Protein AF-A0A800FZT6-F1 (afdb_monomer)

Solvent-accessible surface area (backbone atoms only — not comparable to full-atom values): 19377 Å² total; per-residue (Å²): 133,82,86,88,88,86,88,87,83,86,83,86,80,90,81,84,89,87,88,86,84,89,85,85,88,84,89,80,92,79,79,93,73,92,75,94,73,80,90,71,82,74,79,71,79,76,70,77,71,59,65,51,43,36,41,30,35,53,40,30,46,9,33,38,40,41,40,34,39,65,85,76,70,48,69,51,30,40,30,29,16,45,28,72,59,28,60,39,54,77,71,76,92,78,58,58,92,82,63,82,68,74,78,41,56,57,83,38,68,80,77,63,71,57,82,84,82,67,86,70,34,56,31,35,42,38,34,34,20,31,60,65,25,37,56,27,38,39,58,52,30,62,76,43,64,16,35,37,38,23,30,58,20,38,46,26,52,28,47,35,61,69,36,58,71,92,29,56,45,72,48,82,48,72,53,72,46,82,54,98,78,36,33,39,34,36,30,49,35,37,66,45,53,40,73,89,64,62,67,83,51,71,47,70,42,59,82,83,50,68,63,83,55,32,49,66,62,37,28,32,25,56,34,32,30,39,40,38,35,44,87,95,44,30,36,33,42,36,62,34,30,44,67,44,64,85,72,37,52,76,65,54,32,55,30,34,35,39,33,26,33,70,47,28,75,80,40,86,64,42,59,48,54,51,37,60,28,27,60,51,33,38,28,37,33,54,24,36,30,37,38,47,40,38,54,85,90,42,83,72,26,42,63,35,59,88,31,40,49,60,42,47,54,47,44,42,73,61,31,72,74,35,46,72,42,80,67,52,74,73,41,74,43,58,59,86,76,56,88,74,119

Mean predicted aligned error: 10.14 Å

Structure (mmCIF, N/CA/C/O backbone):
data_AF-A0A800FZT6-F1
#
_entry.id   AF-A0A800FZT6-F1
#
loop_
_atom_site.group_PDB
_atom_site.id
_atom_site.type_symbol
_atom_site.label_atom_id
_atom_site.label_alt_id
_atom_site.label_comp_id
_atom_site.label_asym_id
_atom_site.label_entity_id
_atom_site.label_seq_id
_atom_site.pdbx_PDB_ins_code
_atom_site.Cartn_x
_atom_site.Cartn_y
_atom_site.Cartn_z
_atom_site.occupancy
_atom_site.B_iso_or_equiv
_atom_site.auth_seq_id
_atom_site.auth_comp_id
_atom_site.auth_asym_id
_atom_site.auth_atom_id
_atom_site.pdbx_PDB_model_num
ATOM 1 N N . MET A 1 1 ? -3.837 -67.999 -10.000 1.00 34.06 1 MET A N 1
ATOM 2 C CA . MET A 1 1 ? -4.879 -67.635 -9.017 1.00 34.06 1 MET A CA 1
ATOM 3 C C . MET A 1 1 ? -5.321 -66.202 -9.305 1.00 34.06 1 MET A C 1
ATOM 5 O O . MET A 1 1 ? -4.442 -65.369 -9.445 1.00 34.06 1 MET A O 1
ATOM 9 N N . CYS A 1 2 ? -6.639 -66.017 -9.503 1.00 29.08 2 CYS A N 1
ATOM 10 C CA . CYS A 1 2 ? -7.489 -64.797 -9.600 1.00 29.08 2 CYS A CA 1
ATOM 11 C C . CYS A 1 2 ? -6.926 -63.534 -10.294 1.00 29.08 2 CYS A C 1
ATOM 13 O O . CYS A 1 2 ? -5.993 -62.943 -9.779 1.00 29.08 2 CYS A O 1
ATOM 15 N N . LYS A 1 3 ? -7.381 -63.021 -11.454 1.00 28.42 3 LYS A N 1
ATOM 16 C CA . LYS A 1 3 ? -8.721 -62.720 -12.035 1.00 28.42 3 LYS A CA 1
ATOM 17 C C . LYS A 1 3 ? -9.628 -61.769 -11.220 1.00 28.42 3 LYS A C 1
ATOM 19 O O . LYS A 1 3 ? -9.935 -62.059 -10.068 1.00 28.42 3 LYS A O 1
ATOM 24 N N . THR A 1 4 ? -10.211 -60.803 -11.962 1.00 34.72 4 THR A N 1
ATOM 25 C CA . THR A 1 4 ? -11.421 -59.958 -11.714 1.00 34.72 4 THR A CA 1
ATOM 26 C C . THR A 1 4 ? -11.132 -58.632 -10.971 1.00 34.72 4 THR A C 1
ATOM 28 O O . THR A 1 4 ? -10.516 -58.665 -9.921 1.00 34.72 4 THR A O 1
ATOM 31 N N . TYR A 1 5 ? -11.452 -57.424 -11.466 1.00 29.41 5 TYR A N 1
ATOM 32 C CA . TYR A 1 5 ? -12.766 -56.932 -11.913 1.00 29.41 5 TYR A CA 1
ATOM 33 C C . TYR A 1 5 ? -12.693 -55.753 -12.916 1.00 29.41 5 TYR A C 1
ATOM 35 O O . TYR A 1 5 ? -12.047 -54.742 -12.664 1.00 29.41 5 TYR A O 1
ATOM 43 N N . MET A 1 6 ? -13.452 -55.874 -14.014 1.00 30.61 6 MET A N 1
ATOM 44 C CA . MET A 1 6 ? -14.006 -54.782 -14.834 1.00 30.61 6 MET A CA 1
ATOM 45 C C . MET A 1 6 ? -15.529 -54.721 -14.602 1.00 30.61 6 MET A C 1
ATOM 47 O O . MET A 1 6 ? -16.132 -55.758 -14.328 1.00 30.61 6 MET A O 1
ATOM 51 N N . LYS A 1 7 ? -16.117 -53.543 -14.880 1.00 32.06 7 LYS A N 1
ATOM 52 C CA . LYS A 1 7 ? -17.544 -53.128 -14.910 1.00 32.06 7 LYS A CA 1
ATOM 53 C C . LYS A 1 7 ? -18.107 -52.523 -13.619 1.00 32.06 7 LYS A C 1
ATOM 55 O O . LYS A 1 7 ? -18.352 -53.239 -12.661 1.00 32.06 7 LYS A O 1
ATOM 60 N N . GLN A 1 8 ? -18.499 -51.248 -13.707 1.00 30.77 8 GLN A N 1
ATOM 61 C CA . GLN A 1 8 ? -19.909 -50.840 -13.855 1.00 30.77 8 GLN A CA 1
ATOM 62 C C . GLN A 1 8 ? -19.996 -49.338 -14.204 1.00 30.77 8 GLN A C 1
ATOM 64 O O . GLN A 1 8 ? -19.712 -48.483 -13.377 1.00 30.77 8 GLN A O 1
ATOM 69 N N . MET A 1 9 ? -20.400 -49.022 -15.439 1.00 30.91 9 MET A N 1
ATOM 70 C CA . MET A 1 9 ? -21.055 -47.753 -15.780 1.00 30.91 9 MET A CA 1
ATOM 71 C C . MET A 1 9 ? -22.534 -48.068 -16.004 1.00 30.91 9 MET A C 1
ATOM 73 O O . MET A 1 9 ? -22.858 -49.023 -16.715 1.00 30.91 9 MET A O 1
ATOM 77 N N . HIS A 1 10 ? -23.415 -47.291 -15.379 1.00 32.31 10 HIS A N 1
ATOM 78 C CA . HIS A 1 10 ? -24.858 -47.376 -15.585 1.00 32.31 10 HIS A CA 1
ATOM 79 C C . HIS A 1 10 ? -25.275 -46.714 -16.914 1.00 32.31 10 HIS A C 1
ATOM 81 O O . HIS A 1 10 ? -24.679 -45.709 -17.303 1.00 32.31 10 HIS A O 1
ATOM 87 N N . PRO A 1 11 ? -26.297 -47.247 -17.611 1.00 33.31 11 PRO A N 1
ATOM 88 C CA . PRO A 1 11 ? -26.764 -46.715 -18.885 1.00 33.31 11 PRO A CA 1
ATOM 89 C C . PRO A 1 11 ? -27.754 -45.559 -18.689 1.00 33.31 11 PRO A C 1
ATOM 91 O O . PRO A 1 11 ? -28.683 -45.647 -17.884 1.00 33.31 11 PRO A O 1
ATOM 94 N N . ILE A 1 12 ? -27.591 -44.502 -19.486 1.00 37.59 12 ILE A N 1
ATOM 95 C CA . ILE A 1 12 ? -28.602 -43.457 -19.673 1.00 37.59 12 ILE A CA 1
ATOM 96 C C . ILE A 1 12 ? -29.667 -44.013 -20.619 1.00 37.59 12 ILE A C 1
ATOM 98 O O . ILE A 1 12 ? -29.374 -44.445 -21.734 1.00 37.59 12 ILE A O 1
ATOM 102 N N . ASN A 1 13 ? -30.902 -44.049 -20.129 1.00 35.50 13 ASN A N 1
ATOM 103 C CA . ASN A 1 13 ? -32.043 -44.625 -20.819 1.00 35.50 13 ASN A CA 1
ATOM 104 C C . ASN A 1 13 ? -32.609 -43.657 -21.869 1.00 35.50 13 ASN A C 1
ATOM 106 O O . ASN A 1 13 ? -32.736 -42.454 -21.648 1.00 35.50 13 ASN A O 1
ATOM 110 N N . SER A 1 14 ? -32.976 -44.233 -23.006 1.00 34.44 14 SER A N 1
ATOM 111 C CA . SER A 1 14 ? -33.609 -43.619 -24.162 1.00 34.44 14 SER A CA 1
ATOM 112 C C . SER A 1 14 ? -35.063 -43.230 -23.891 1.00 34.44 14 SER A C 1
ATOM 114 O O . SER A 1 14 ? -35.863 -44.098 -23.539 1.00 34.44 14 SER A O 1
ATOM 116 N N . ARG A 1 15 ? -35.445 -41.979 -24.176 1.00 33.88 15 ARG A N 1
ATOM 117 C CA . ARG A 1 15 ? -36.799 -41.626 -24.638 1.00 33.88 15 ARG A CA 1
ATOM 118 C C . ARG A 1 15 ? -36.814 -40.230 -25.273 1.00 33.88 15 ARG A C 1
ATOM 120 O O . ARG A 1 15 ? -36.289 -39.290 -24.698 1.00 33.88 15 ARG A O 1
ATOM 127 N N . GLN A 1 16 ? -37.478 -40.157 -26.431 1.00 34.47 16 GLN A N 1
ATOM 128 C CA . GLN A 1 16 ? -37.887 -38.969 -27.198 1.00 34.47 16 GLN A CA 1
ATOM 129 C C . GLN A 1 16 ? -36.857 -38.343 -28.156 1.00 34.47 16 GLN A C 1
ATOM 131 O O . GLN A 1 16 ? -36.414 -37.211 -28.008 1.00 34.47 16 GLN A O 1
ATOM 136 N N . LYS A 1 17 ? -36.586 -39.079 -29.241 1.00 33.09 17 LYS A N 1
ATOM 137 C CA . LYS A 1 17 ? -36.531 -38.488 -30.586 1.00 33.09 17 LYS A CA 1
ATOM 138 C C . LYS A 1 17 ? -37.968 -38.445 -31.108 1.00 33.09 17 LYS A C 1
ATOM 140 O O . LYS A 1 17 ? -38.627 -39.472 -31.010 1.00 33.09 17 LYS A O 1
ATOM 145 N N . ASP A 1 18 ? -38.431 -37.277 -31.551 1.00 35.31 18 ASP A N 1
ATOM 146 C CA . ASP A 1 18 ? -39.355 -37.074 -32.680 1.00 35.31 18 ASP A CA 1
ATOM 147 C C . ASP A 1 18 ? -39.799 -35.605 -32.730 1.00 35.31 18 ASP A C 1
ATOM 149 O O . ASP A 1 18 ? -40.495 -35.137 -31.829 1.00 35.31 18 ASP A O 1
ATOM 153 N N . LYS A 1 19 ? -39.383 -34.909 -33.802 1.00 30.58 19 LYS A N 1
ATOM 154 C CA . LYS A 1 19 ? -40.108 -33.889 -34.598 1.00 30.58 19 LYS A CA 1
ATOM 155 C C . LYS A 1 19 ? -39.131 -32.908 -35.260 1.00 30.58 19 LYS A C 1
ATOM 157 O O . LYS A 1 19 ? -38.829 -31.839 -34.746 1.00 30.58 19 LYS A O 1
ATOM 162 N N . ILE A 1 20 ? -38.682 -33.290 -36.452 1.00 34.31 20 ILE A N 1
ATOM 163 C CA . ILE A 1 20 ? -38.368 -32.372 -37.552 1.00 34.31 20 ILE A CA 1
ATOM 164 C C . ILE A 1 20 ? -39.503 -32.557 -38.561 1.00 34.31 20 ILE A C 1
ATOM 166 O O . ILE A 1 20 ? -39.852 -33.706 -38.819 1.00 34.31 20 ILE A O 1
ATOM 170 N N . VAL A 1 21 ? -40.066 -31.458 -39.085 1.00 31.02 21 VAL A N 1
ATOM 171 C CA . VAL A 1 21 ? -40.524 -31.253 -40.482 1.00 31.02 21 VAL A CA 1
ATOM 172 C C . VAL A 1 21 ? -41.338 -29.943 -40.572 1.00 31.02 21 VAL A C 1
ATOM 174 O O . VAL A 1 21 ? -42.246 -29.741 -39.768 1.00 31.02 21 VAL A O 1
ATOM 177 N N . SER A 1 22 ? -41.031 -29.140 -41.613 1.00 29.84 22 SER A N 1
ATOM 178 C CA . SER A 1 22 ? -41.840 -28.066 -42.250 1.00 29.84 22 SER A CA 1
ATOM 179 C C . SER A 1 22 ? -41.828 -26.663 -41.594 1.00 29.84 22 SER A C 1
ATOM 181 O O . SER A 1 22 ? -42.052 -26.568 -40.400 1.00 29.84 22 SER A O 1
ATOM 183 N N . ILE A 1 23 ? -41.606 -25.507 -42.258 1.00 30.47 23 ILE A N 1
ATOM 184 C CA . ILE A 1 23 ? -41.855 -25.044 -43.651 1.00 30.47 23 ILE A CA 1
ATOM 185 C C . ILE A 1 23 ? -41.031 -23.738 -43.904 1.00 30.47 23 ILE A C 1
ATOM 187 O O . ILE A 1 23 ? -40.985 -22.884 -43.028 1.00 30.47 23 ILE A O 1
ATOM 191 N N . VAL A 1 24 ? -40.162 -23.680 -44.931 1.00 30.67 24 VAL A N 1
ATOM 192 C CA . VAL A 1 24 ? -40.269 -22.974 -46.247 1.00 30.67 24 VAL A CA 1
ATOM 193 C C . VAL A 1 24 ? -39.950 -21.460 -46.265 1.00 30.67 24 VAL A C 1
ATOM 195 O O . VAL A 1 24 ? -40.664 -20.644 -45.702 1.00 30.67 24 VAL A O 1
ATOM 198 N N . PHE A 1 25 ? -38.877 -21.152 -47.013 1.00 30.70 25 PHE A N 1
ATOM 199 C CA . PHE A 1 25 ? -38.611 -20.014 -47.913 1.00 30.70 25 PHE A CA 1
ATOM 200 C C . PHE A 1 25 ? -39.474 -18.742 -47.835 1.00 30.70 25 PHE A C 1
ATOM 202 O O . PHE A 1 25 ? -40.667 -18.778 -48.124 1.00 30.70 25 PHE A O 1
ATOM 209 N N . LEU A 1 26 ? -38.786 -17.595 -47.760 1.00 26.91 26 LEU A N 1
ATOM 210 C CA . LEU A 1 26 ? -39.035 -16.470 -48.671 1.00 26.91 26 LEU A CA 1
ATOM 211 C C . LEU A 1 26 ? -37.782 -15.589 -48.808 1.00 26.91 26 LEU A C 1
ATOM 213 O O . LEU A 1 26 ? -37.452 -14.784 -47.943 1.00 26.91 26 LEU A O 1
ATOM 217 N N . LEU A 1 27 ? -37.084 -15.778 -49.932 1.00 31.20 27 LEU A N 1
ATOM 218 C CA . LEU A 1 27 ? -36.164 -14.801 -50.508 1.00 31.20 27 LEU A CA 1
ATOM 219 C C . LEU A 1 27 ? -37.017 -13.760 -51.249 1.00 31.20 27 LEU A C 1
ATOM 221 O O . LEU A 1 27 ? -37.829 -14.132 -52.096 1.00 31.20 27 LEU A O 1
ATOM 225 N N . GLY A 1 28 ? -36.809 -12.479 -50.961 1.00 28.14 28 GLY A N 1
ATOM 226 C CA . GLY A 1 28 ? -37.431 -11.362 -51.670 1.00 28.14 28 GLY A CA 1
ATOM 227 C C . GLY A 1 28 ? -36.423 -10.234 -51.843 1.00 28.14 28 GLY A C 1
ATOM 228 O O . GLY A 1 28 ? -36.205 -9.440 -50.937 1.00 28.14 28 GLY A O 1
ATOM 229 N N . MET A 1 29 ? -35.782 -10.211 -53.006 1.00 38.44 29 MET A N 1
ATOM 230 C CA . MET A 1 29 ? -34.877 -9.168 -53.479 1.00 38.44 29 MET A CA 1
ATOM 231 C C . MET A 1 29 ? -35.695 -7.928 -53.877 1.00 38.44 29 MET A C 1
ATOM 233 O O . MET A 1 29 ? -36.600 -8.056 -54.699 1.00 38.44 29 MET A O 1
ATOM 237 N N . ALA A 1 30 ? -35.370 -6.738 -53.359 1.00 31.86 30 ALA A N 1
ATOM 238 C CA . ALA A 1 30 ? -35.843 -5.476 -53.933 1.00 31.86 30 ALA A CA 1
ATOM 239 C C . ALA A 1 30 ? -34.871 -4.310 -53.665 1.00 31.86 30 ALA A C 1
ATOM 241 O O . ALA A 1 30 ? -34.756 -3.813 -52.552 1.00 31.86 30 ALA A O 1
ATOM 242 N N . LEU A 1 31 ? -34.179 -3.945 -54.748 1.00 31.75 31 LEU A N 1
ATOM 243 C CA . LEU A 1 31 ? -33.712 -2.630 -55.198 1.00 31.75 31 LEU A CA 1
ATOM 244 C C . LEU A 1 31 ? -33.247 -1.562 -54.191 1.00 31.75 31 LEU A C 1
ATOM 246 O O . LEU A 1 31 ? -34.008 -1.000 -53.411 1.00 31.75 31 LEU A O 1
ATOM 250 N N . ALA A 1 32 ? -32.004 -1.139 -54.428 1.00 39.88 32 ALA A N 1
ATOM 251 C CA . ALA A 1 32 ? -31.500 0.187 -54.119 1.00 39.88 32 ALA A CA 1
ATOM 252 C C . ALA A 1 32 ? -32.374 1.286 -54.753 1.00 39.88 32 ALA A C 1
ATOM 254 O O . ALA A 1 32 ? -32.573 1.310 -55.967 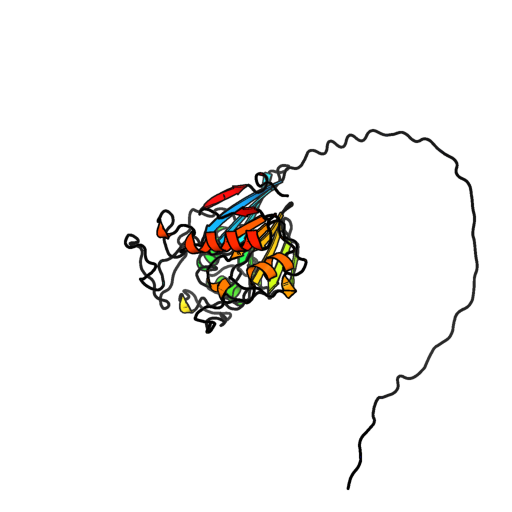1.00 39.88 32 ALA A O 1
ATOM 255 N N . LEU A 1 33 ? -32.809 2.233 -53.925 1.00 34.28 33 LEU A N 1
ATOM 256 C CA . LEU A 1 33 ? -33.203 3.582 -54.313 1.00 34.28 33 LEU A CA 1
ATOM 257 C C . LEU A 1 33 ? -32.575 4.527 -53.292 1.00 34.28 33 LEU A C 1
ATOM 259 O O . LEU A 1 33 ? -32.845 4.444 -52.095 1.00 34.28 33 LEU A O 1
ATOM 263 N N . GLY A 1 34 ? -31.677 5.380 -53.777 1.00 37.78 34 GLY A N 1
ATOM 264 C CA . GLY A 1 34 ? -31.069 6.427 -52.979 1.00 37.78 34 GLY A CA 1
ATOM 265 C C . GLY A 1 34 ? -32.107 7.450 -52.534 1.00 37.78 34 GLY A C 1
ATOM 266 O O . GLY A 1 34 ? -32.911 7.930 -53.331 1.00 37.78 34 GLY A O 1
ATOM 267 N N . CYS A 1 35 ? -32.020 7.839 -51.269 1.00 32.28 35 CYS A N 1
ATOM 268 C CA . CYS A 1 35 ? -32.460 9.146 -50.818 1.00 32.28 35 CYS A CA 1
ATOM 269 C C . CYS A 1 35 ? -31.298 9.783 -50.062 1.00 32.28 35 CYS A C 1
ATOM 271 O O . CYS A 1 35 ? -30.925 9.369 -48.968 1.00 32.28 35 CYS A O 1
ATOM 273 N N . SER A 1 36 ? -30.719 10.788 -50.709 1.00 42.75 36 SER A N 1
ATOM 274 C CA . SER A 1 36 ? -29.942 11.856 -50.102 1.00 42.75 36 SER A CA 1
ATOM 275 C C . SER A 1 36 ? -30.685 12.420 -48.889 1.00 42.75 36 SER A C 1
ATOM 277 O O . SER A 1 36 ? -31.767 12.988 -49.036 1.00 42.75 36 SER A O 1
ATOM 279 N N . GLY A 1 37 ? -30.094 12.273 -47.708 1.00 33.44 37 GLY A N 1
ATOM 280 C CA . GLY A 1 37 ? -30.584 12.845 -46.463 1.00 33.44 37 GLY A CA 1
ATOM 281 C C . GLY A 1 37 ? -29.430 13.491 -45.715 1.00 33.44 37 GLY A C 1
ATOM 282 O O . GLY A 1 37 ? -28.718 12.809 -44.995 1.00 33.44 37 GLY A O 1
ATOM 283 N N . SER A 1 38 ? -29.250 14.789 -45.970 1.00 34.66 38 SER A N 1
ATOM 284 C CA . SER A 1 38 ? -28.669 15.810 -45.092 1.00 34.66 38 SER A CA 1
ATOM 285 C C . SER A 1 38 ? -27.624 15.339 -44.073 1.00 34.66 38 SER A C 1
ATOM 287 O O . SER A 1 38 ? -27.970 14.861 -42.993 1.00 34.66 38 SER A O 1
ATOM 289 N N . MET A 1 39 ? -26.354 15.630 -44.374 1.00 34.72 39 MET A N 1
ATOM 290 C CA . MET A 1 39 ? -25.318 15.905 -43.376 1.00 34.72 39 MET A CA 1
ATOM 291 C C . MET A 1 39 ? -25.829 17.007 -42.438 1.00 34.72 39 MET A C 1
ATOM 293 O O . MET A 1 39 ? -25.686 18.196 -42.704 1.00 34.72 39 MET A O 1
ATOM 297 N N . GLY A 1 40 ? -26.516 16.595 -41.376 1.00 34.19 40 GLY A N 1
ATOM 298 C CA . GLY A 1 40 ? -26.713 17.412 -40.197 1.00 34.19 40 GLY A CA 1
ATOM 299 C C . GLY A 1 40 ? -25.396 17.410 -39.449 1.00 34.19 40 GLY A C 1
ATOM 300 O O . GLY A 1 40 ? -25.060 16.418 -38.80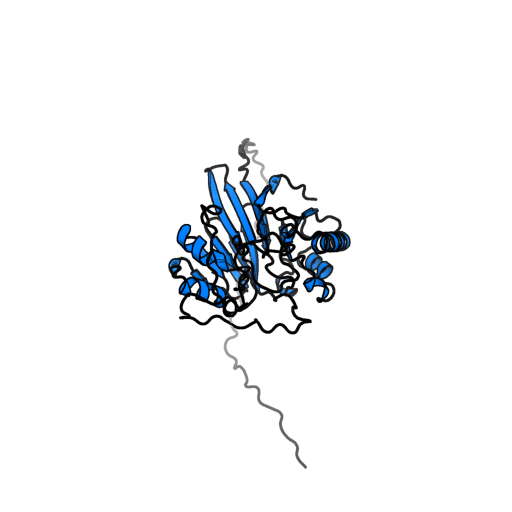6 1.00 34.19 40 GLY A O 1
ATOM 301 N N . ASP A 1 41 ? -24.660 18.499 -39.612 1.00 39.75 41 ASP A N 1
ATOM 302 C CA . ASP A 1 41 ? -23.509 18.887 -38.815 1.00 39.75 41 ASP A CA 1
ATOM 303 C C . ASP A 1 41 ? -23.903 18.855 -37.329 1.00 39.75 41 ASP A C 1
ATOM 305 O O . ASP A 1 41 ? -24.486 19.795 -36.789 1.00 39.75 41 ASP A O 1
ATOM 309 N N . ARG A 1 42 ? -23.694 17.705 -36.680 1.00 37.66 42 ARG A N 1
ATOM 310 C CA . ARG A 1 42 ? -23.612 17.636 -35.227 1.00 37.66 42 ARG A CA 1
ATOM 311 C C . ARG A 1 42 ? -22.177 17.977 -34.891 1.00 37.66 42 ARG A C 1
ATOM 313 O O . ARG A 1 42 ? -21.341 17.094 -34.732 1.00 37.66 42 ARG A O 1
ATOM 320 N N . THR A 1 43 ? -21.917 19.268 -34.759 1.00 38.84 43 THR A N 1
ATOM 321 C CA . THR A 1 43 ? -20.884 19.739 -33.849 1.00 38.84 43 THR A CA 1
ATOM 322 C C . THR A 1 43 ? -21.319 19.335 -32.438 1.00 38.84 43 THR A C 1
ATOM 324 O O . THR A 1 43 ? -21.910 20.126 -31.703 1.00 38.84 43 THR A O 1
ATOM 327 N N . GLU A 1 44 ? -21.105 18.069 -32.075 1.00 41.97 44 GLU A N 1
ATOM 328 C CA . GLU A 1 44 ? -20.867 17.730 -30.680 1.00 41.97 44 GLU A CA 1
ATOM 329 C C . GLU A 1 44 ? -19.593 18.484 -30.318 1.00 41.97 44 GLU A C 1
ATOM 331 O O . GLU A 1 44 ? -18.489 18.144 -30.739 1.00 41.97 44 GLU A O 1
ATOM 336 N N . SER A 1 45 ? -19.771 19.602 -29.618 1.00 41.34 45 SER A N 1
ATOM 337 C CA . SER A 1 45 ? -18.722 20.135 -28.774 1.00 41.34 45 SER A CA 1
ATOM 338 C C . SER A 1 45 ? -18.455 19.059 -27.730 1.00 41.34 45 SER A C 1
ATOM 340 O O . SER A 1 45 ? -19.107 19.033 -26.685 1.00 41.34 45 SER A O 1
ATOM 342 N N . ASP A 1 46 ? -17.559 18.137 -28.061 1.00 41.81 46 ASP A N 1
ATOM 343 C CA . ASP A 1 46 ? -16.905 17.266 -27.103 1.00 41.81 46 ASP A CA 1
ATOM 344 C C . ASP A 1 46 ? -16.090 18.215 -26.220 1.00 41.81 46 ASP A C 1
ATOM 346 O O . ASP A 1 46 ? -14.953 18.588 -26.514 1.00 41.81 46 ASP A O 1
ATOM 350 N N . THR A 1 47 ? -16.749 18.795 -25.216 1.00 45.72 47 THR A N 1
ATOM 351 C CA . THR A 1 47 ? -16.055 19.440 -24.113 1.00 45.72 47 THR A CA 1
ATOM 352 C C . THR A 1 47 ? -15.280 18.324 -23.457 1.00 45.72 47 THR A C 1
ATOM 354 O O . THR A 1 47 ? -15.862 17.576 -22.680 1.00 45.72 47 THR A O 1
ATOM 357 N N . ASP A 1 48 ? -14.019 18.195 -23.858 1.00 48.19 48 ASP A N 1
ATOM 358 C CA . ASP A 1 48 ? -13.012 17.304 -23.306 1.00 48.19 48 ASP A CA 1
ATOM 359 C C . ASP A 1 48 ? -13.129 17.333 -21.777 1.00 48.19 48 ASP A C 1
ATOM 361 O O . ASP A 1 48 ? -12.727 18.299 -21.117 1.00 48.19 48 ASP A O 1
ATOM 365 N N . ILE A 1 49 ? -13.825 16.338 -21.214 1.00 55.06 49 ILE A N 1
ATOM 366 C CA . ILE A 1 49 ? -14.023 16.222 -19.771 1.00 55.06 49 ILE A CA 1
ATOM 367 C C . ILE A 1 49 ? -12.682 15.741 -19.234 1.00 55.06 49 ILE A C 1
ATOM 369 O O . ILE A 1 49 ? -12.461 14.547 -19.055 1.00 55.06 49 ILE A O 1
ATOM 373 N N . SER A 1 50 ? -11.756 16.672 -19.007 1.00 64.81 50 SER A N 1
ATOM 374 C CA . SER A 1 50 ? -10.412 16.324 -18.564 1.00 64.81 50 SER A CA 1
ATOM 375 C C . SER A 1 50 ? -10.489 15.770 -17.143 1.00 64.81 50 SER A C 1
ATOM 377 O O . SER A 1 50 ? -10.688 16.527 -16.186 1.00 64.81 50 SER A O 1
ATOM 379 N N . GLN A 1 51 ? -10.368 14.460 -16.974 1.00 74.56 51 GLN A N 1
ATOM 380 C CA . GLN A 1 51 ? -10.176 13.875 -15.655 1.00 74.56 51 GLN A CA 1
ATOM 381 C C . GLN A 1 51 ? -8.707 14.011 -15.269 1.00 74.56 51 GLN A C 1
ATOM 383 O O . GLN A 1 51 ? -7.814 13.653 -16.032 1.00 74.56 51 GLN A O 1
ATOM 388 N N . MET A 1 52 ? -8.445 14.539 -14.077 1.00 86.12 52 MET A N 1
ATOM 389 C CA . MET A 1 52 ? -7.085 14.616 -13.547 1.00 86.12 52 MET A CA 1
ATOM 390 C C . MET A 1 52 ? -6.917 13.583 -12.449 1.00 86.12 52 MET A C 1
ATOM 392 O O . MET A 1 52 ? -7.639 13.614 -11.451 1.00 86.12 52 MET A O 1
ATOM 396 N N . SER A 1 53 ? -5.949 12.688 -12.639 1.00 93.31 53 SER A N 1
ATOM 397 C CA . SER A 1 53 ? -5.575 11.684 -11.648 1.00 93.31 53 SER A CA 1
ATOM 398 C C . SER A 1 53 ? -4.139 11.892 -11.178 1.00 93.31 53 SER A C 1
ATOM 400 O O . SER A 1 53 ? -3.241 12.195 -11.968 1.00 93.31 53 SER A O 1
ATOM 402 N N . THR A 1 54 ? -3.920 11.751 -9.877 1.00 96.31 54 THR A N 1
ATOM 403 C CA . THR A 1 54 ? -2.608 11.900 -9.254 1.00 96.31 54 THR A CA 1
ATOM 404 C C . THR A 1 54 ? -2.298 10.737 -8.325 1.00 96.31 54 THR A C 1
ATOM 406 O O . THR A 1 54 ? -3.196 10.092 -7.780 1.00 96.31 54 THR A O 1
ATOM 409 N N . LEU A 1 55 ? -1.002 10.483 -8.149 1.00 97.81 55 LEU A N 1
ATOM 410 C CA . LEU A 1 55 ? -0.475 9.552 -7.159 1.00 97.81 55 LEU A CA 1
ATOM 411 C C . LEU A 1 55 ? 0.388 10.297 -6.149 1.00 97.81 55 LEU A C 1
ATOM 413 O O . LEU A 1 55 ? 1.202 11.134 -6.535 1.00 97.81 55 LEU A O 1
ATOM 417 N N . ARG A 1 56 ? 0.271 9.964 -4.867 1.00 97.31 56 ARG A N 1
ATOM 418 C CA . ARG A 1 56 ? 1.159 10.470 -3.813 1.00 97.31 56 ARG A CA 1
ATOM 419 C C . ARG A 1 56 ? 1.721 9.300 -3.016 1.00 97.31 56 ARG A C 1
ATOM 421 O O . ARG A 1 56 ? 0.964 8.493 -2.487 1.00 97.31 56 ARG A O 1
ATOM 428 N N . TYR A 1 57 ? 3.048 9.197 -2.963 1.00 96.50 57 TYR A N 1
ATOM 429 C CA . TYR A 1 57 ? 3.740 8.091 -2.296 1.00 96.50 57 TYR A CA 1
ATOM 430 C C . TYR A 1 57 ? 3.952 8.385 -0.811 1.00 96.50 57 TYR A C 1
ATOM 432 O O . TYR A 1 57 ? 4.542 9.409 -0.467 1.00 96.50 57 TYR A O 1
ATOM 440 N N . PHE A 1 58 ? 3.536 7.483 0.073 1.00 95.38 58 PHE A N 1
ATOM 441 C CA . PHE A 1 58 ? 3.766 7.609 1.516 1.00 95.38 58 PHE A CA 1
ATOM 442 C C . PHE A 1 58 ? 5.059 6.908 1.977 1.00 95.38 58 PHE A C 1
ATOM 444 O O . PHE A 1 58 ? 5.657 7.279 2.982 1.00 95.38 58 PHE A O 1
ATOM 451 N N . GLY A 1 59 ? 5.561 5.929 1.228 1.00 94.00 59 GLY A N 1
ATOM 452 C CA . GLY A 1 59 ? 6.595 5.014 1.724 1.00 94.00 59 GLY A CA 1
ATOM 453 C C . GLY A 1 59 ? 6.038 3.612 1.936 1.00 94.00 59 GLY A C 1
ATOM 454 O O . GLY A 1 59 ? 4.824 3.423 1.913 1.00 94.00 59 GLY A O 1
ATOM 455 N N . ALA A 1 60 ? 6.910 2.624 2.140 1.00 95.00 60 ALA A N 1
ATOM 456 C CA . ALA A 1 60 ? 6.538 1.209 2.117 1.00 95.00 60 ALA A CA 1
ATOM 457 C C . ALA A 1 60 ? 5.694 0.890 0.865 1.00 95.00 60 ALA A C 1
ATOM 459 O O . ALA A 1 60 ? 6.083 1.244 -0.245 1.00 95.00 60 ALA A O 1
ATOM 460 N N . ALA A 1 61 ? 4.535 0.252 1.024 1.00 97.25 61 ALA A N 1
ATOM 461 C CA . ALA A 1 61 ? 3.563 0.039 -0.051 1.00 97.25 61 ALA A CA 1
ATOM 462 C C . ALA A 1 61 ? 2.454 1.112 -0.099 1.00 97.25 61 ALA A C 1
ATOM 464 O O . ALA A 1 61 ? 1.447 0.921 -0.777 1.00 97.25 61 ALA A O 1
ATOM 465 N N . GLY A 1 62 ? 2.620 2.217 0.633 1.00 97.81 62 GLY A N 1
ATOM 466 C CA . GLY A 1 62 ? 1.582 3.209 0.881 1.00 97.81 62 GLY A CA 1
ATOM 467 C C . GLY A 1 62 ? 1.423 4.242 -0.232 1.00 97.81 62 GLY A C 1
ATOM 468 O O . GLY A 1 62 ? 2.388 4.922 -0.600 1.00 97.81 62 GLY A O 1
ATOM 469 N N . TRP A 1 63 ? 0.193 4.415 -0.719 1.00 98.44 63 TRP A N 1
ATOM 470 C CA . TRP A 1 63 ? -0.149 5.371 -1.776 1.00 98.44 63 TRP A CA 1
ATOM 471 C C . TRP A 1 63 ? -1.496 6.047 -1.547 1.00 98.44 63 TRP A C 1
ATOM 473 O O . TRP A 1 63 ? -2.418 5.467 -0.981 1.00 98.44 63 TRP A O 1
ATOM 483 N N . GLU A 1 64 ? -1.631 7.249 -2.088 1.00 98.19 64 GLU A N 1
ATOM 484 C CA . GLU A 1 64 ? -2.912 7.891 -2.360 1.00 98.19 64 GLU A CA 1
ATOM 485 C C . GLU A 1 64 ? -3.110 8.011 -3.866 1.00 98.19 64 GLU A C 1
ATOM 487 O O . GLU A 1 64 ? -2.209 8.447 -4.583 1.00 98.19 64 GLU A O 1
ATOM 492 N N . ILE A 1 65 ? -4.304 7.634 -4.316 1.00 97.94 65 ILE A N 1
ATOM 493 C CA . ILE A 1 65 ? -4.816 7.853 -5.662 1.00 97.94 65 ILE A CA 1
ATOM 494 C C . ILE A 1 65 ? -5.944 8.873 -5.536 1.00 97.94 65 ILE A C 1
ATOM 496 O O . ILE A 1 65 ? -6.971 8.592 -4.915 1.00 97.94 65 ILE A O 1
ATOM 500 N N . LEU A 1 66 ? -5.761 10.050 -6.123 1.00 96.06 66 LEU A N 1
ATOM 501 C CA . LEU A 1 66 ? -6.803 11.066 -6.231 1.00 96.06 66 LEU A CA 1
ATOM 502 C C . LEU A 1 66 ? -7.229 11.152 -7.691 1.00 96.06 66 LEU A C 1
ATOM 504 O O . LEU A 1 66 ? -6.387 11.370 -8.554 1.00 96.06 66 LEU A O 1
ATOM 508 N N . SER A 1 67 ? -8.526 11.042 -7.961 1.00 94.44 67 SER A N 1
ATOM 509 C CA . SER A 1 67 ? -9.100 11.345 -9.274 1.00 94.44 67 SER A CA 1
ATOM 510 C C . SER A 1 67 ? -10.181 12.404 -9.118 1.00 94.44 67 SER A C 1
ATOM 512 O O . SER A 1 67 ? -11.020 12.311 -8.217 1.00 94.44 67 SER A O 1
ATOM 514 N N . THR A 1 68 ? -10.124 13.438 -9.957 1.00 90.62 68 THR A N 1
ATOM 515 C CA . THR A 1 68 ? -11.081 14.550 -9.973 1.00 90.62 68 THR A CA 1
ATOM 516 C C . THR A 1 68 ? -11.683 14.694 -11.363 1.00 90.62 68 THR A C 1
ATOM 518 O O . THR A 1 68 ? -10.964 14.778 -12.362 1.00 90.62 68 THR A O 1
ATOM 521 N N . SER A 1 69 ? -13.009 14.751 -11.406 1.00 81.50 69 SER A N 1
ATOM 522 C CA . SER A 1 69 ? -13.790 15.062 -12.594 1.00 81.50 69 SER A CA 1
ATOM 523 C C . SER A 1 69 ? -13.928 16.579 -12.735 1.00 81.50 69 SER A C 1
ATOM 525 O O . SER A 1 69 ? -14.379 17.276 -11.825 1.00 81.50 69 SER A O 1
ATOM 527 N N . SER A 1 70 ? -13.497 17.115 -13.876 1.00 65.69 70 SER A N 1
ATOM 528 C CA . SER A 1 70 ? -13.507 18.558 -14.153 1.00 65.69 70 SER A CA 1
ATOM 529 C C . SER A 1 70 ? -14.908 19.127 -14.391 1.00 65.69 70 SER A C 1
ATOM 531 O O . SER A 1 70 ? -15.108 20.324 -14.194 1.00 65.69 70 SER A O 1
ATOM 533 N N . SER A 1 71 ? -15.884 18.298 -14.778 1.00 67.06 71 SER A N 1
ATOM 534 C CA . SER A 1 71 ? -17.239 18.754 -15.119 1.00 67.06 71 SER A CA 1
ATOM 535 C C . SER A 1 71 ? -18.103 19.110 -13.907 1.00 67.06 71 SER A C 1
ATOM 537 O O . SER A 1 71 ? -18.994 19.949 -14.013 1.00 67.06 71 SER A O 1
ATOM 539 N N . ASP A 1 72 ? -17.857 18.488 -12.758 1.00 69.31 72 ASP A N 1
ATOM 540 C CA . ASP A 1 72 ? -18.646 18.635 -11.528 1.00 69.31 72 ASP A CA 1
ATOM 541 C C . ASP A 1 72 ? -17.786 18.920 -10.284 1.00 69.31 72 ASP A C 1
ATOM 543 O O . ASP A 1 72 ? -18.327 19.161 -9.204 1.00 69.31 72 ASP A O 1
ATOM 547 N N . GLY A 1 73 ? -16.453 18.936 -10.425 1.00 72.94 73 GLY A N 1
ATOM 548 C CA . GLY A 1 73 ? -15.513 19.096 -9.312 1.00 72.94 73 GLY A CA 1
ATOM 549 C C . GLY A 1 73 ? -15.525 17.909 -8.348 1.00 72.94 73 GLY A C 1
ATOM 550 O O . GLY A 1 73 ? -14.979 17.998 -7.244 1.00 72.94 73 GLY A O 1
ATOM 551 N N . ASP A 1 74 ? -16.171 16.809 -8.740 1.00 85.31 74 ASP A N 1
ATOM 552 C CA . ASP A 1 74 ? -16.326 15.645 -7.896 1.00 85.31 74 ASP A CA 1
ATOM 553 C C . ASP A 1 74 ? -15.018 14.849 -7.854 1.00 85.31 74 ASP A C 1
ATOM 555 O O . ASP A 1 74 ? -14.318 14.695 -8.857 1.00 85.31 74 ASP A O 1
ATOM 559 N N . SER A 1 75 ? -14.658 14.355 -6.671 1.00 92.69 75 SER A N 1
ATOM 560 C CA . SER A 1 75 ? -13.392 13.654 -6.451 1.00 92.69 75 SER A CA 1
ATOM 561 C C . SER A 1 75 ? -13.585 12.357 -5.692 1.00 92.69 75 SER A C 1
ATOM 563 O O . SER A 1 75 ? -14.506 12.212 -4.877 1.00 92.69 75 SER A O 1
ATOM 565 N N . ILE A 1 76 ? -12.672 11.429 -5.942 1.00 95.62 76 ILE A N 1
ATOM 566 C CA . ILE A 1 76 ? -12.528 10.172 -5.219 1.00 95.62 76 ILE A CA 1
ATOM 567 C C . ILE A 1 76 ? -11.077 10.025 -4.757 1.00 95.62 76 ILE A C 1
ATOM 569 O O . ILE A 1 76 ? -10.146 10.269 -5.525 1.00 95.62 76 ILE A O 1
ATOM 573 N N . VAL A 1 77 ? -10.906 9.638 -3.494 1.00 97.31 77 VAL A N 1
ATOM 574 C CA . VAL A 1 77 ? -9.615 9.363 -2.867 1.00 97.31 77 VAL A CA 1
ATOM 575 C C . VAL A 1 77 ? -9.557 7.896 -2.455 1.00 97.31 77 VAL A C 1
ATOM 577 O O . VAL A 1 77 ? -10.341 7.441 -1.619 1.00 97.31 77 VAL A O 1
ATOM 580 N N . VAL A 1 78 ? -8.610 7.161 -3.029 1.00 98.56 78 VAL A N 1
ATOM 581 C CA . VAL A 1 78 ? -8.326 5.764 -2.689 1.00 98.56 78 VAL A CA 1
ATOM 582 C C . VAL A 1 78 ? -6.956 5.704 -2.040 1.00 98.56 78 VAL A C 1
ATOM 584 O O . VAL A 1 78 ? -5.969 6.135 -2.631 1.00 98.56 78 VAL A O 1
ATOM 587 N N . LEU A 1 79 ? -6.885 5.154 -0.835 1.00 98.75 79 LEU A N 1
ATOM 588 C CA . LEU A 1 79 ? -5.620 4.889 -0.165 1.00 98.75 79 LEU A CA 1
ATOM 589 C C . LEU A 1 79 ? -5.257 3.419 -0.311 1.00 98.75 79 LEU A C 1
ATOM 591 O O . LEU A 1 79 ? -6.109 2.546 -0.172 1.00 98.75 79 LEU A O 1
ATOM 595 N N . ILE A 1 80 ? -3.985 3.154 -0.550 1.00 98.81 80 ILE A N 1
ATOM 596 C CA . ILE A 1 80 ? -3.399 1.819 -0.577 1.00 98.81 80 ILE A CA 1
ATOM 597 C C . ILE A 1 80 ? -2.452 1.748 0.607 1.00 98.81 80 ILE A C 1
ATOM 599 O O . ILE A 1 80 ? -1.611 2.636 0.721 1.00 98.81 80 ILE A O 1
ATOM 603 N N . ASP A 1 81 ? -2.606 0.750 1.480 1.00 98.50 81 ASP A N 1
ATOM 604 C CA . ASP A 1 81 ? -1.717 0.498 2.626 1.00 98.50 81 ASP A CA 1
ATOM 605 C C . ASP A 1 81 ? -1.222 1.778 3.336 1.00 98.50 81 ASP A C 1
ATOM 607 O O . ASP A 1 81 ? -0.013 2.031 3.395 1.00 98.50 81 ASP A O 1
ATOM 611 N N . PRO A 1 82 ? -2.122 2.665 3.804 1.00 96.75 82 PRO A N 1
ATOM 612 C CA . PRO A 1 82 ? -1.708 3.970 4.289 1.00 96.75 82 PRO A CA 1
ATOM 613 C C . PRO A 1 82 ? -0.917 3.815 5.591 1.00 96.75 82 PRO A C 1
ATOM 615 O O . PRO A 1 82 ? -1.495 3.633 6.660 1.00 96.75 82 PRO A O 1
ATOM 618 N N . TYR A 1 83 ? 0.409 3.895 5.485 1.00 94.75 83 TYR A N 1
ATOM 619 C CA . TYR A 1 83 ? 1.342 3.868 6.604 1.00 94.75 83 TYR A CA 1
ATOM 620 C C . TYR A 1 83 ? 2.242 5.105 6.582 1.00 94.75 83 TYR A C 1
ATOM 622 O O . TYR A 1 83 ? 3.249 5.163 5.876 1.00 94.75 83 TYR A O 1
ATOM 630 N N . LEU A 1 84 ? 1.863 6.119 7.358 1.00 93.88 84 LEU A N 1
ATOM 631 C CA . LEU A 1 84 ? 2.570 7.391 7.456 1.00 93.88 84 LEU A CA 1
ATOM 632 C C . LEU A 1 84 ? 3.273 7.557 8.811 1.00 93.88 84 LEU A C 1
ATOM 634 O O . LEU A 1 84 ? 4.220 8.339 8.884 1.00 93.88 84 LEU A O 1
ATOM 638 N N . THR A 1 85 ? 2.891 6.796 9.846 1.00 91.94 85 THR A N 1
ATOM 639 C CA . THR A 1 85 ? 3.518 6.875 11.178 1.00 91.94 85 THR A CA 1
ATOM 640 C C . THR A 1 85 ? 4.997 6.505 11.166 1.00 91.94 85 THR A C 1
ATOM 642 O O . THR A 1 85 ? 5.797 7.054 11.930 1.00 91.94 85 THR A O 1
ATOM 645 N N . ARG A 1 86 ? 5.401 5.584 10.280 1.00 91.25 86 ARG A N 1
ATOM 646 C CA . ARG A 1 86 ? 6.813 5.207 10.081 1.00 91.25 86 ARG A CA 1
ATOM 647 C C . ARG A 1 86 ? 7.538 4.925 11.398 1.00 91.25 86 ARG A C 1
ATOM 649 O O . ARG A 1 86 ? 8.635 5.431 11.656 1.00 91.25 86 ARG A O 1
ATOM 656 N N . ALA A 1 87 ? 6.861 4.200 12.283 1.00 90.62 87 ALA A N 1
ATOM 657 C CA . ALA A 1 87 ? 7.305 3.905 13.632 1.00 90.62 87 ALA A CA 1
ATOM 658 C C . ALA A 1 87 ? 8.683 3.239 13.638 1.00 90.62 87 ALA A C 1
ATOM 660 O O . ALA A 1 87 ? 8.999 2.383 12.808 1.00 90.62 87 ALA A O 1
ATOM 661 N N . LYS A 1 88 ? 9.487 3.600 14.635 1.00 89.62 88 LYS A N 1
ATOM 662 C CA . LYS A 1 88 ? 10.806 3.018 14.850 1.00 89.62 88 LYS A CA 1
ATOM 663 C C . LYS A 1 88 ? 10.655 1.679 15.571 1.00 89.62 88 LYS A C 1
ATOM 665 O O . LYS A 1 88 ? 10.461 1.635 16.780 1.00 89.62 88 LYS A O 1
ATOM 670 N N . TYR A 1 89 ? 10.712 0.588 14.820 1.00 86.25 89 TYR A N 1
ATOM 671 C CA . TYR A 1 89 ? 10.744 -0.781 15.341 1.00 86.25 89 TYR A CA 1
ATOM 672 C C . TYR A 1 89 ? 11.725 -1.623 14.511 1.00 86.25 89 TYR A C 1
ATOM 674 O O . TYR A 1 89 ? 12.058 -1.223 13.403 1.00 86.25 89 TYR A O 1
ATOM 682 N N . ALA A 1 90 ? 12.159 -2.792 14.998 1.00 72.00 90 ALA A N 1
ATOM 683 C CA . ALA A 1 90 ? 13.162 -3.691 14.376 1.00 72.00 90 ALA A CA 1
ATOM 684 C C . ALA A 1 90 ? 14.652 -3.376 14.682 1.00 72.00 90 ALA A C 1
ATOM 686 O O . ALA A 1 90 ? 14.954 -2.638 15.614 1.00 72.00 90 ALA A O 1
ATOM 687 N N . ASN A 1 91 ? 15.580 -4.051 13.985 1.00 66.06 91 ASN A N 1
ATOM 688 C CA . ASN A 1 91 ? 17.005 -4.182 14.345 1.00 66.06 91 ASN A CA 1
ATOM 689 C C . ASN A 1 91 ? 17.783 -2.837 14.285 1.00 66.06 91 ASN A C 1
ATOM 691 O O . ASN A 1 91 ? 17.606 -2.105 13.310 1.00 66.06 91 ASN A O 1
ATOM 695 N N . PRO A 1 92 ? 18.679 -2.539 15.257 1.00 62.03 92 PRO A N 1
ATOM 696 C CA . PRO A 1 92 ? 19.538 -1.348 15.300 1.00 62.03 92 PRO A CA 1
ATOM 697 C C . PRO A 1 92 ? 20.239 -0.888 14.021 1.00 62.03 92 PRO A C 1
ATOM 699 O O . PRO A 1 92 ? 20.476 0.304 13.846 1.00 62.03 92 PRO A O 1
ATOM 702 N N . GLU A 1 93 ? 20.580 -1.814 13.128 1.00 60.75 93 GLU A N 1
ATOM 703 C CA . GLU A 1 93 ? 21.420 -1.559 11.950 1.00 60.75 93 GLU A CA 1
ATOM 704 C C . GLU A 1 93 ? 20.790 -0.610 10.920 1.00 60.75 93 GLU A C 1
ATOM 706 O O . GLU A 1 93 ? 21.501 -0.038 10.097 1.00 60.75 93 GLU A O 1
ATOM 711 N N . THR A 1 94 ? 19.470 -0.408 10.964 1.00 62.34 94 THR A N 1
ATOM 712 C CA . THR A 1 94 ? 18.754 0.498 10.051 1.00 62.34 94 THR A CA 1
ATOM 713 C C . THR A 1 94 ? 18.273 1.777 10.731 1.00 62.34 94 THR A C 1
ATOM 715 O O . THR A 1 94 ? 17.446 2.496 10.166 1.00 62.34 94 THR A O 1
ATOM 718 N N . TRP A 1 95 ? 18.717 2.054 11.960 1.00 74.19 95 TRP A N 1
ATOM 719 C CA . TRP A 1 95 ? 18.277 3.231 12.702 1.00 74.19 95 TRP A CA 1
ATOM 720 C C . TRP A 1 95 ? 19.041 4.473 12.266 1.00 74.19 95 TRP A C 1
ATOM 722 O O . TRP A 1 95 ? 20.268 4.473 12.185 1.00 74.19 95 TRP A O 1
ATOM 732 N N . ASP A 1 96 ? 18.303 5.559 12.057 1.00 79.62 96 ASP A N 1
ATOM 733 C CA . ASP A 1 96 ? 18.910 6.880 12.005 1.00 79.62 96 ASP A CA 1
ATOM 734 C C . ASP A 1 96 ? 19.403 7.233 13.418 1.00 79.62 96 ASP A C 1
ATOM 736 O O . ASP A 1 96 ? 18.593 7.238 14.356 1.00 79.62 96 ASP A O 1
ATOM 740 N N . PRO A 1 97 ? 20.708 7.503 13.612 1.00 82.44 97 PRO A N 1
ATOM 741 C CA . PRO A 1 97 ? 21.251 7.852 14.922 1.00 82.44 97 PRO A CA 1
ATOM 742 C C . PRO A 1 97 ? 20.642 9.140 15.495 1.00 82.44 97 PRO A C 1
ATOM 744 O O . PRO A 1 97 ? 20.722 9.361 16.702 1.00 82.44 97 PRO A O 1
ATOM 747 N N . ASN A 1 98 ? 20.015 9.969 14.656 1.00 86.44 98 ASN A N 1
ATOM 748 C CA . ASN A 1 98 ? 19.334 11.193 15.064 1.00 86.44 98 ASN A CA 1
ATOM 749 C C . ASN A 1 98 ? 17.834 10.987 15.343 1.00 86.44 98 ASN A C 1
ATOM 751 O O . ASN A 1 98 ? 17.168 11.922 15.787 1.00 86.44 98 ASN A O 1
ATOM 755 N N . ASP A 1 99 ? 17.282 9.792 15.100 1.00 87.88 99 ASP A N 1
ATOM 756 C CA . ASP A 1 99 ? 15.878 9.492 15.394 1.00 87.88 99 ASP A CA 1
ATOM 757 C C . ASP A 1 99 ? 15.685 9.227 16.894 1.00 87.88 99 ASP A C 1
ATOM 759 O O . ASP A 1 99 ? 15.963 8.133 17.398 1.00 87.88 99 ASP A O 1
ATOM 763 N N . SER A 1 100 ? 15.195 10.244 17.604 1.00 88.75 100 SER A N 1
ATOM 764 C CA . SER A 1 100 ? 14.933 10.230 19.047 1.00 88.75 100 SER A CA 1
ATOM 765 C C . SER A 1 100 ? 13.572 9.644 19.438 1.00 88.75 100 SER A C 1
ATOM 767 O O . SER A 1 100 ? 13.260 9.586 20.631 1.00 88.75 100 SER A O 1
ATOM 769 N N . ARG A 1 101 ? 12.753 9.202 18.472 1.00 89.94 101 ARG A N 1
ATOM 770 C CA . ARG A 1 101 ? 11.455 8.573 18.754 1.00 89.94 101 ARG A CA 1
ATOM 771 C C . ARG A 1 101 ? 11.642 7.253 19.523 1.00 89.94 101 ARG A C 1
ATOM 773 O O . ARG A 1 101 ? 12.698 6.617 19.402 1.00 89.94 101 ARG A O 1
ATOM 780 N N . PRO A 1 102 ? 10.632 6.811 20.300 1.00 89.44 102 PRO A N 1
ATOM 781 C CA . PRO A 1 102 ? 10.687 5.532 21.002 1.00 89.44 102 PRO A CA 1
ATOM 782 C C . PRO A 1 102 ? 10.973 4.374 20.043 1.00 89.44 102 PRO A C 1
ATOM 784 O O . PRO A 1 102 ? 10.419 4.324 18.948 1.00 89.44 102 PRO A O 1
ATOM 787 N N . ASN A 1 103 ? 11.832 3.444 20.465 1.00 88.50 103 ASN A N 1
ATOM 788 C CA . ASN A 1 103 ? 12.065 2.201 19.738 1.00 88.50 103 ASN A CA 1
ATOM 789 C C . ASN A 1 103 ? 11.141 1.108 20.277 1.00 88.50 103 ASN A C 1
ATOM 791 O O . ASN A 1 103 ? 11.231 0.759 21.454 1.00 88.50 103 ASN A O 1
ATOM 795 N N . TYR A 1 104 ? 10.301 0.560 19.410 1.00 90.50 104 TYR A N 1
ATOM 796 C CA . TYR A 1 104 ? 9.342 -0.478 19.752 1.00 90.50 104 TYR A CA 1
ATOM 797 C C . TYR A 1 104 ? 9.888 -1.870 19.409 1.00 90.50 104 TYR A C 1
ATOM 799 O O . TYR A 1 104 ? 10.426 -2.128 18.328 1.00 90.50 104 TYR A O 1
ATOM 807 N N . SER A 1 105 ? 9.716 -2.802 20.335 1.00 91.19 105 SER A N 1
ATOM 808 C CA . SER A 1 105 ? 9.892 -4.234 20.127 1.00 91.19 105 SER A CA 1
ATOM 809 C C . SER A 1 105 ? 8.627 -4.854 19.531 1.00 91.19 105 SER A C 1
ATOM 811 O O . SER A 1 105 ? 7.545 -4.274 19.566 1.00 91.19 105 SER A O 1
ATOM 813 N N . ARG A 1 106 ? 8.726 -6.096 19.040 1.00 90.31 106 ARG A N 1
ATOM 814 C CA . ARG A 1 106 ? 7.548 -6.833 18.549 1.00 90.31 106 ARG A CA 1
ATOM 815 C C . ARG A 1 106 ? 6.496 -7.107 19.637 1.00 90.31 106 ARG A C 1
ATOM 817 O O . ARG A 1 106 ? 5.371 -7.478 19.300 1.00 90.31 106 ARG A O 1
ATOM 824 N N . ASP A 1 107 ? 6.849 -6.958 20.910 1.00 93.12 107 ASP A N 1
ATOM 825 C CA . ASP A 1 107 ? 5.936 -7.122 22.042 1.00 93.12 107 ASP A CA 1
ATOM 826 C C . ASP A 1 107 ? 5.192 -5.841 22.427 1.00 93.12 107 ASP A C 1
ATOM 828 O O . ASP A 1 107 ? 4.226 -5.915 23.188 1.00 93.12 107 ASP A O 1
ATOM 832 N N . ASP A 1 108 ? 5.602 -4.698 21.880 1.00 93.81 108 ASP A N 1
ATOM 833 C CA . ASP A 1 108 ? 4.966 -3.414 22.136 1.00 93.81 108 ASP A CA 1
ATOM 834 C C . ASP A 1 108 ? 3.749 -3.187 21.232 1.00 93.81 108 ASP A C 1
ATOM 836 O O . ASP A 1 108 ? 3.535 -3.864 20.222 1.00 93.81 108 ASP A O 1
ATOM 840 N N . THR A 1 109 ? 2.945 -2.196 21.607 1.00 92.25 109 THR A N 1
ATOM 841 C CA . THR A 1 109 ? 1.785 -1.714 20.852 1.00 92.25 109 THR A CA 1
ATOM 842 C C . THR A 1 109 ? 2.114 -0.364 20.228 1.00 92.25 109 THR A C 1
ATOM 844 O O . THR A 1 109 ? 2.655 0.502 20.919 1.00 92.25 109 THR A O 1
ATOM 847 N N . ILE A 1 110 ? 1.745 -0.156 18.965 1.00 84.00 110 ILE A N 1
ATOM 848 C CA . ILE A 1 110 ? 1.903 1.135 18.283 1.00 84.00 110 ILE A CA 1
ATOM 849 C C . ILE A 1 110 ? 0.525 1.678 17.903 1.00 84.00 110 ILE A C 1
ATOM 851 O O . ILE A 1 110 ? -0.398 0.916 17.609 1.00 84.00 110 ILE A O 1
ATOM 855 N N . PHE A 1 111 ? 0.398 3.001 17.933 1.00 82.19 111 PHE A N 1
ATOM 856 C CA . PHE A 1 111 ? -0.783 3.730 17.502 1.00 82.19 111 PHE A CA 1
ATOM 857 C C . PHE A 1 111 ? -0.411 4.688 16.375 1.00 82.19 111 PHE A C 1
ATOM 859 O O . PHE A 1 111 ? 0.691 5.231 16.363 1.00 82.19 111 PHE A O 1
ATOM 866 N N . SER A 1 112 ? -1.370 4.902 15.483 1.00 82.88 112 SER A N 1
ATOM 867 C CA . SER A 1 112 ? -1.324 5.938 14.457 1.00 82.88 112 SER A CA 1
ATOM 868 C C . SER A 1 112 ? -1.088 7.325 15.063 1.00 82.88 112 SER A C 1
ATOM 870 O O . SER A 1 112 ? -1.752 7.697 16.032 1.00 82.88 112 SER A O 1
ATOM 872 N N . ASP A 1 113 ? -0.213 8.110 14.440 1.00 78.50 113 ASP A N 1
ATOM 873 C CA . ASP A 1 113 ? 0.093 9.512 14.778 1.00 78.50 113 ASP A CA 1
ATOM 874 C C . ASP A 1 113 ? -0.217 10.503 13.631 1.00 78.50 113 ASP A C 1
ATOM 876 O O . ASP A 1 113 ? 0.141 11.680 13.692 1.00 78.50 113 ASP A O 1
ATOM 880 N N . VAL A 1 114 ? -0.931 10.049 12.593 1.00 75.88 114 VAL A N 1
ATOM 881 C CA . VAL A 1 114 ? -1.013 10.707 11.270 1.00 75.88 114 VAL A CA 1
ATOM 882 C C . VAL A 1 114 ? -2.075 11.804 11.142 1.00 75.88 114 VAL A C 1
ATOM 884 O O . VAL A 1 114 ? -2.618 12.044 10.064 1.00 75.88 114 VAL A O 1
ATOM 887 N N . ASP A 1 115 ? -2.385 12.499 12.233 1.00 67.12 115 ASP A N 1
ATOM 888 C CA . ASP A 1 115 ? -3.631 13.263 12.376 1.00 67.12 115 ASP A CA 1
ATOM 889 C C . ASP A 1 115 ? -3.855 14.369 11.318 1.00 67.12 115 ASP A C 1
ATOM 891 O O . ASP A 1 115 ? -4.984 14.797 11.085 1.00 67.12 115 ASP A O 1
ATOM 895 N N . ARG A 1 116 ? -2.795 14.814 10.629 1.00 62.75 116 ARG A N 1
ATOM 896 C CA . ARG A 1 116 ? -2.806 15.992 9.743 1.00 62.75 116 ARG A CA 1
ATOM 897 C C . ARG A 1 116 ? -2.602 15.718 8.252 1.00 62.75 116 ARG A C 1
ATOM 899 O O . ARG A 1 116 ? -2.682 16.660 7.472 1.00 62.75 116 ARG A O 1
ATOM 906 N N . GLU A 1 117 ? -2.310 14.484 7.848 1.00 78.12 117 GLU A N 1
ATOM 907 C CA . GLU A 1 117 ? -1.870 14.208 6.466 1.00 78.12 117 GLU A CA 1
ATOM 908 C C . GLU A 1 117 ? -3.002 13.749 5.534 1.00 78.12 117 GLU A C 1
ATOM 910 O O . GLU A 1 117 ? -2.916 13.920 4.314 1.00 78.12 117 GLU A O 1
ATOM 915 N N . ILE A 1 118 ? -4.068 13.181 6.111 1.00 90.88 118 ILE A N 1
ATOM 916 C CA . ILE A 1 118 ? -5.210 12.614 5.390 1.00 90.88 118 ILE A CA 1
ATOM 917 C C . ILE A 1 118 ? -6.506 13.225 5.928 1.00 90.88 118 ILE A C 1
ATOM 919 O O . ILE A 1 118 ? -6.914 12.960 7.062 1.00 90.88 118 ILE A O 1
ATOM 923 N N . GLU A 1 119 ? -7.159 14.037 5.097 1.00 91.12 119 GLU A N 1
ATOM 924 C CA . GLU A 1 119 ? -8.438 14.693 5.418 1.00 91.12 119 GLU A CA 1
ATOM 925 C C . GLU A 1 119 ? -9.641 14.032 4.733 1.00 91.12 119 GLU A C 1
ATOM 927 O O . GLU A 1 119 ? -10.764 14.121 5.222 1.00 91.12 119 GLU A O 1
ATOM 932 N N . LYS A 1 120 ? -9.415 13.333 3.617 1.00 94.81 120 LYS A N 1
ATOM 933 C CA . LYS A 1 120 ? -10.446 12.619 2.863 1.00 94.81 120 LYS A CA 1
ATOM 934 C C . LYS A 1 120 ? -9.904 11.270 2.412 1.00 94.81 120 LYS A C 1
ATOM 936 O O . LYS A 1 120 ? -8.778 11.187 1.938 1.00 94.81 120 LYS A O 1
ATOM 941 N N . ALA A 1 121 ? -10.730 10.241 2.535 1.00 97.25 121 ALA A N 1
ATOM 942 C CA . ALA A 1 121 ? -10.550 8.946 1.900 1.00 97.25 121 ALA A CA 1
ATOM 943 C C . ALA A 1 121 ? -11.940 8.347 1.674 1.00 97.25 121 ALA A C 1
ATOM 945 O O . ALA A 1 121 ? -12.768 8.354 2.583 1.00 97.25 121 ALA A O 1
ATOM 946 N N . ASP A 1 122 ? -12.200 7.852 0.470 1.00 98.06 122 ASP A N 1
ATOM 947 C CA . ASP A 1 122 ? -13.438 7.142 0.141 1.00 98.06 122 ASP A CA 1
ATOM 948 C C . ASP A 1 122 ? -13.235 5.629 0.294 1.00 98.06 122 ASP A C 1
ATOM 950 O O . ASP A 1 122 ? -14.110 4.921 0.796 1.00 98.06 122 ASP A O 1
ATOM 954 N N . TYR A 1 123 ? -12.044 5.144 -0.075 1.00 98.75 123 TYR A N 1
ATOM 955 C CA . TYR A 1 123 ? -11.660 3.738 0.019 1.00 98.75 123 TYR A CA 1
ATOM 956 C C . TYR A 1 123 ? -10.257 3.576 0.603 1.00 98.75 123 TYR A C 1
ATOM 958 O O . TYR A 1 123 ? -9.370 4.391 0.353 1.00 98.75 123 TYR A O 1
ATOM 966 N N . ILE A 1 124 ? -10.051 2.490 1.344 1.00 98.88 124 ILE A N 1
ATOM 967 C CA . ILE A 1 124 ? -8.741 2.030 1.808 1.00 98.88 124 ILE A CA 1
ATOM 968 C C . ILE A 1 124 ? -8.578 0.573 1.377 1.00 98.88 124 ILE A C 1
ATOM 970 O O . ILE A 1 124 ? -9.367 -0.281 1.779 1.00 98.88 124 ILE A O 1
ATOM 974 N N . LEU A 1 125 ? -7.565 0.282 0.568 1.00 98.88 125 LEU A N 1
ATOM 975 C CA . LEU A 1 125 ? -7.244 -1.064 0.102 1.00 98.88 125 LEU A CA 1
ATOM 976 C C . LEU A 1 125 ? -6.021 -1.575 0.862 1.00 98.88 125 LEU A C 1
ATOM 978 O O . LEU A 1 125 ? -4.985 -0.911 0.874 1.00 98.88 125 LEU A O 1
ATOM 982 N N . ILE A 1 126 ? -6.156 -2.737 1.503 1.00 98.81 126 ILE A N 1
ATOM 983 C CA . ILE A 1 126 ? -5.102 -3.329 2.333 1.00 98.81 126 ILE A CA 1
ATOM 984 C C . ILE A 1 126 ? -4.596 -4.618 1.696 1.00 98.81 126 ILE A C 1
ATOM 986 O O . ILE A 1 126 ? -5.344 -5.595 1.598 1.00 98.81 126 ILE A O 1
ATOM 990 N N . HIS A 1 127 ? -3.325 -4.642 1.296 1.00 98.69 127 HIS A N 1
ATOM 991 C CA . HIS A 1 127 ? -2.725 -5.820 0.673 1.00 98.69 127 HIS A CA 1
ATOM 992 C C . HIS A 1 127 ? -2.599 -6.987 1.660 1.00 98.69 127 HIS A C 1
ATOM 994 O O . HIS A 1 127 ? -2.890 -8.121 1.286 1.00 98.69 127 HIS A O 1
ATOM 1000 N N . HIS A 1 128 ? -2.157 -6.713 2.895 1.00 98.31 128 HIS A N 1
ATOM 1001 C CA . HIS A 1 128 ? -2.060 -7.671 4.006 1.00 98.31 128 HIS A CA 1
ATOM 1002 C C . HIS A 1 128 ? -1.867 -6.936 5.349 1.00 98.31 128 HIS A C 1
ATOM 1004 O O . HIS A 1 128 ? -1.691 -5.720 5.372 1.00 98.31 128 HIS A O 1
ATOM 1010 N N . ALA A 1 129 ? -1.923 -7.642 6.486 1.00 97.44 129 ALA A N 1
ATOM 1011 C CA . ALA A 1 129 ? -2.033 -6.999 7.806 1.00 97.44 129 ALA A CA 1
ATOM 1012 C C . ALA A 1 129 ? -0.708 -6.821 8.572 1.00 97.44 129 ALA A C 1
ATOM 1014 O O . ALA A 1 129 ? -0.717 -6.700 9.800 1.00 97.44 129 ALA A O 1
ATOM 1015 N N . HIS A 1 130 ? 0.428 -6.759 7.874 1.00 96.81 130 HIS A N 1
ATOM 1016 C CA . HIS A 1 130 ? 1.682 -6.367 8.514 1.00 96.81 130 HIS A CA 1
ATOM 1017 C C . HIS A 1 130 ? 1.661 -4.891 8.958 1.00 96.81 130 HIS A C 1
ATOM 1019 O O . HIS A 1 130 ? 0.927 -4.072 8.393 1.00 96.81 130 HIS A O 1
ATOM 1025 N N . PRO A 1 131 ? 2.487 -4.519 9.956 1.00 94.94 131 PRO A N 1
ATOM 1026 C CA . PRO A 1 131 ? 2.464 -3.181 10.540 1.00 94.94 131 PRO A CA 1
ATOM 1027 C C . PRO A 1 131 ? 2.680 -2.048 9.526 1.00 94.94 131 PRO A C 1
ATOM 1029 O O . PRO A 1 131 ? 2.006 -1.030 9.613 1.00 94.94 131 PRO A O 1
ATOM 1032 N N . ASP A 1 132 ? 3.580 -2.228 8.559 1.00 95.00 132 ASP A N 1
ATOM 1033 C CA . ASP A 1 132 ? 3.905 -1.255 7.506 1.00 95.00 132 ASP A CA 1
ATOM 1034 C C . ASP A 1 132 ? 2.828 -1.094 6.424 1.00 95.00 132 ASP A C 1
ATOM 1036 O O . ASP A 1 132 ? 3.008 -0.304 5.503 1.00 95.00 132 ASP A O 1
ATOM 1040 N N . HIS A 1 133 ? 1.706 -1.806 6.556 1.00 97.62 133 HIS A N 1
ATOM 1041 C CA . HIS A 1 133 ? 0.579 -1.754 5.629 1.00 97.62 133 HIS A CA 1
ATOM 1042 C C . HIS A 1 133 ? -0.710 -1.272 6.302 1.00 97.62 133 HIS A C 1
ATOM 1044 O O . HIS A 1 133 ? -1.489 -0.523 5.718 1.00 97.62 133 HIS A O 1
ATOM 1050 N N . ILE A 1 134 ? -0.952 -1.712 7.541 1.00 96.25 134 ILE A N 1
ATOM 1051 C CA . ILE A 1 134 ? -2.273 -1.596 8.168 1.00 96.25 134 ILE A CA 1
ATOM 1052 C C . ILE A 1 134 ? -2.342 -0.605 9.328 1.00 96.25 134 ILE A C 1
ATOM 1054 O O . ILE A 1 134 ? -3.438 -0.238 9.736 1.00 96.25 134 ILE A O 1
ATOM 1058 N N . MET A 1 135 ? -1.214 -0.198 9.910 1.00 93.81 135 MET A N 1
ATOM 1059 C CA . MET A 1 135 ? -1.208 0.418 11.243 1.00 93.81 135 MET A CA 1
ATOM 1060 C C . MET A 1 135 ? -2.045 1.700 11.351 1.00 93.81 135 MET A C 1
ATOM 1062 O O . MET A 1 135 ? -2.735 1.878 12.359 1.00 93.81 135 MET A O 1
ATOM 1066 N N . ASP A 1 136 ? -2.052 2.542 10.315 1.00 96.50 136 ASP A N 1
ATOM 1067 C CA . ASP A 1 136 ? -2.788 3.814 10.354 1.00 96.50 136 ASP A CA 1
ATOM 1068 C C . ASP A 1 136 ? -4.198 3.698 9.767 1.00 96.50 136 ASP A C 1
ATOM 1070 O O . ASP A 1 136 ? -5.065 4.540 10.018 1.00 96.50 136 ASP A O 1
ATOM 1074 N N . ALA A 1 137 ? -4.482 2.604 9.060 1.00 97.31 137 ALA A N 1
ATOM 1075 C CA . ALA A 1 137 ? -5.750 2.397 8.380 1.00 97.31 137 ALA A CA 1
ATOM 1076 C C . ALA A 1 137 ? -6.978 2.407 9.316 1.00 97.31 137 ALA A C 1
ATOM 1078 O O . ALA A 1 137 ? -7.949 3.072 8.954 1.00 97.31 137 ALA A O 1
ATOM 1079 N N . PRO A 1 138 ? -6.987 1.800 10.527 1.00 96.88 138 PRO A N 1
ATOM 1080 C CA . PRO A 1 138 ? -8.142 1.901 11.419 1.00 96.88 138 PRO A CA 1
ATOM 1081 C C . PRO A 1 138 ? -8.428 3.332 11.879 1.00 96.88 138 PRO A C 1
ATOM 1083 O O . PRO A 1 138 ? -9.586 3.708 12.063 1.00 96.88 138 PRO A O 1
ATOM 1086 N N . TYR A 1 139 ? -7.379 4.134 12.091 1.00 96.00 139 TYR A N 1
ATOM 1087 C CA . TYR A 1 139 ? -7.531 5.536 12.463 1.00 96.00 139 TYR A CA 1
ATOM 1088 C C . TYR A 1 139 ? -8.129 6.335 11.304 1.00 96.00 139 TYR A C 1
ATOM 1090 O O . TYR A 1 139 ? -9.169 6.977 11.465 1.00 96.00 139 TYR A O 1
ATOM 1098 N N . ILE A 1 140 ? -7.516 6.220 10.123 1.00 97.50 140 ILE A N 1
ATOM 1099 C CA . ILE A 1 140 ? -7.937 6.929 8.914 1.00 97.50 140 ILE A CA 1
ATOM 1100 C C . ILE A 1 140 ? -9.365 6.534 8.522 1.00 97.50 140 ILE A C 1
ATOM 1102 O O . ILE A 1 140 ? -10.179 7.415 8.248 1.00 97.50 140 ILE A O 1
ATOM 1106 N N . ALA A 1 141 ? -9.711 5.243 8.561 1.00 97.94 141 ALA A N 1
ATOM 1107 C CA . ALA A 1 141 ? -11.051 4.752 8.243 1.00 97.94 141 ALA A CA 1
ATOM 1108 C C . ALA A 1 141 ? -12.120 5.397 9.133 1.00 97.94 141 ALA A C 1
ATOM 1110 O O . ALA A 1 141 ? -13.143 5.858 8.635 1.00 97.94 141 ALA A O 1
ATOM 1111 N N . LYS A 1 142 ? -11.880 5.488 10.448 1.00 96.69 142 LYS A N 1
ATOM 1112 C CA . LYS A 1 142 ? -12.825 6.133 11.374 1.00 96.69 142 LYS A CA 1
ATOM 1113 C C . LYS A 1 142 ? -12.894 7.645 11.191 1.00 96.69 142 LYS A C 1
ATOM 1115 O O . LYS A 1 142 ? -13.981 8.201 11.297 1.00 96.69 142 LYS A O 1
ATOM 1120 N N . LYS A 1 143 ? -11.758 8.302 10.928 1.00 95.88 143 LYS A N 1
ATOM 1121 C CA . LYS A 1 143 ? -11.703 9.756 10.696 1.00 95.88 143 LYS A CA 1
ATOM 1122 C C . LYS A 1 143 ? -12.493 10.148 9.445 1.00 95.88 143 LYS A C 1
ATOM 1124 O O . LYS A 1 143 ? -13.195 11.151 9.455 1.00 95.88 143 LYS A O 1
ATOM 1129 N N . THR A 1 144 ? -12.369 9.361 8.379 1.00 97.00 144 THR A N 1
ATOM 1130 C CA . THR A 1 144 ? -12.863 9.720 7.038 1.00 97.00 144 THR A CA 1
ATOM 1131 C C . THR A 1 144 ? -14.195 9.073 6.667 1.00 97.00 144 THR A C 1
ATOM 1133 O O . THR A 1 144 ? -14.888 9.574 5.789 1.00 97.00 144 THR A O 1
ATOM 1136 N N . GLY A 1 145 ? -14.567 7.966 7.316 1.00 98.00 145 GLY A N 1
ATOM 1137 C CA . GLY A 1 145 ? -15.703 7.141 6.901 1.00 98.00 145 GLY A CA 1
ATOM 1138 C C . GLY A 1 145 ? -15.397 6.208 5.721 1.00 98.00 145 GLY A C 1
ATOM 1139 O O . GLY A 1 145 ? -16.322 5.586 5.200 1.00 98.00 145 GLY A O 1
ATOM 1140 N N . ALA A 1 146 ? -14.128 6.083 5.311 1.00 98.38 146 ALA A N 1
ATOM 1141 C CA . ALA A 1 146 ? -13.719 5.282 4.159 1.00 98.38 146 ALA A CA 1
ATOM 1142 C C . ALA A 1 146 ? -14.136 3.809 4.261 1.00 98.38 146 ALA A C 1
ATOM 1144 O O . ALA A 1 146 ? -14.072 3.199 5.333 1.00 98.38 146 ALA A O 1
ATOM 1145 N N . VAL A 1 147 ? -14.481 3.211 3.122 1.00 98.81 147 VAL A N 1
ATOM 1146 C CA . VAL A 1 147 ? -14.698 1.767 3.015 1.00 98.81 147 VAL A CA 1
ATOM 1147 C C . VAL A 1 147 ? -13.347 1.055 2.945 1.00 98.81 147 VAL A C 1
ATOM 1149 O O . VAL A 1 147 ? -12.550 1.302 2.043 1.00 98.81 147 VAL A O 1
ATOM 1152 N N . VAL A 1 148 ? -13.091 0.145 3.879 1.00 98.88 148 VAL A N 1
ATOM 1153 C CA . VAL A 1 148 ? -11.885 -0.681 3.922 1.00 98.88 148 VAL A CA 1
ATOM 1154 C C . VAL A 1 148 ? -12.135 -2.004 3.206 1.00 98.88 148 VAL A C 1
ATOM 1156 O O . VAL A 1 148 ? -13.049 -2.750 3.562 1.00 98.88 148 VAL A O 1
ATOM 1159 N N . ILE A 1 149 ? -11.288 -2.316 2.228 1.00 98.88 149 ILE A N 1
ATOM 1160 C CA . ILE A 1 149 ? -11.298 -3.569 1.475 1.00 98.88 149 ILE A CA 1
ATOM 1161 C C . ILE A 1 149 ? -10.000 -4.318 1.769 1.00 98.88 149 ILE A C 1
ATOM 1163 O O . ILE A 1 149 ? -8.906 -3.800 1.548 1.00 98.88 149 ILE A O 1
ATOM 1167 N N . GLY A 1 150 ? -10.106 -5.547 2.263 1.00 98.50 150 GLY A N 1
ATOM 1168 C CA . GLY A 1 150 ? -8.932 -6.358 2.571 1.00 98.50 150 GLY A CA 1
ATOM 1169 C C . GLY A 1 150 ? -9.283 -7.773 3.001 1.00 98.50 150 GLY A C 1
ATOM 1170 O O . GLY A 1 150 ? -10.457 -8.131 3.148 1.00 98.50 150 GLY A O 1
ATOM 1171 N N . HIS A 1 151 ? -8.252 -8.590 3.208 1.00 98.12 151 HIS A N 1
ATOM 1172 C CA . HIS A 1 151 ? -8.441 -9.956 3.683 1.00 98.12 151 HIS A CA 1
ATOM 1173 C C . HIS A 1 151 ? -9.049 -9.998 5.095 1.00 98.12 151 HIS A C 1
ATOM 1175 O O . HIS A 1 151 ? -8.958 -9.036 5.859 1.00 98.12 151 HIS A O 1
ATOM 1181 N N . GLU A 1 152 ? -9.644 -11.133 5.474 1.00 97.88 152 GLU A N 1
ATOM 1182 C CA . GLU A 1 152 ? -10.289 -11.335 6.780 1.00 97.88 152 GLU A CA 1
ATOM 1183 C C . GLU A 1 152 ? -9.396 -10.926 7.958 1.00 97.88 152 GLU A C 1
ATOM 1185 O O . GLU A 1 152 ? -9.871 -10.297 8.900 1.00 97.88 152 GLU A O 1
ATOM 1190 N N . THR A 1 153 ? -8.094 -11.205 7.876 1.00 97.62 153 THR A N 1
ATOM 1191 C CA . THR A 1 153 ? -7.121 -10.801 8.901 1.00 97.62 153 THR A CA 1
ATOM 1192 C C . THR A 1 153 ? -7.038 -9.281 9.041 1.00 97.62 153 THR A C 1
ATOM 1194 O O . THR A 1 153 ? -7.162 -8.770 10.153 1.00 97.62 153 THR A O 1
ATOM 1197 N N . ALA A 1 154 ? -6.925 -8.542 7.934 1.00 98.00 154 ALA A N 1
ATOM 1198 C CA . ALA A 1 154 ? -6.927 -7.082 7.966 1.00 98.00 154 ALA A CA 1
ATOM 1199 C C . ALA A 1 154 ? -8.257 -6.532 8.504 1.00 98.00 154 ALA A C 1
ATOM 1201 O O . ALA A 1 154 ? -8.273 -5.645 9.355 1.00 98.00 154 ALA A O 1
ATOM 1202 N N . ILE A 1 155 ? -9.384 -7.105 8.078 1.00 98.38 155 ILE A N 1
ATOM 1203 C CA . ILE A 1 155 ? -10.711 -6.684 8.539 1.00 98.38 155 ILE A CA 1
ATOM 1204 C C . ILE A 1 155 ? -10.917 -6.973 10.033 1.00 98.38 155 ILE A C 1
ATOM 1206 O O . ILE A 1 155 ? -11.540 -6.175 10.733 1.00 98.38 155 ILE A O 1
ATOM 1210 N N . ASN A 1 156 ? -10.370 -8.063 10.567 1.00 98.31 156 ASN A N 1
ATOM 1211 C CA . ASN A 1 156 ? -10.433 -8.343 12.001 1.00 98.31 156 ASN A CA 1
ATOM 1212 C C . ASN A 1 156 ? -9.597 -7.353 12.821 1.00 98.31 156 ASN A C 1
ATOM 1214 O O . ASN A 1 156 ? -10.041 -6.959 13.900 1.00 98.31 156 ASN A O 1
ATOM 1218 N N . VAL A 1 157 ? -8.467 -6.867 12.291 1.00 97.81 157 VAL A N 1
ATOM 1219 C CA . VAL A 1 157 ? -7.752 -5.723 12.882 1.00 97.81 157 VAL A CA 1
ATOM 1220 C C . VAL A 1 157 ? -8.643 -4.476 12.868 1.00 97.81 157 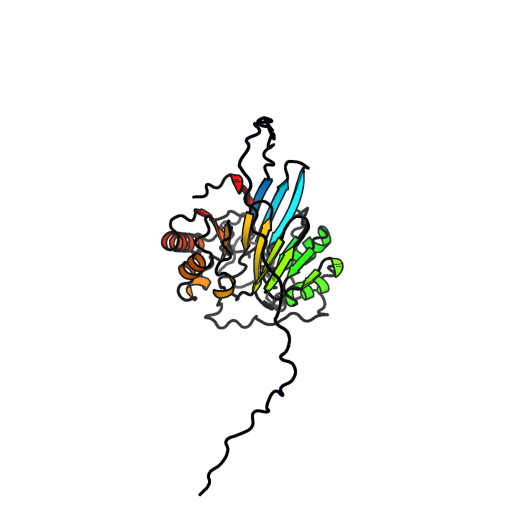VAL A C 1
ATOM 1222 O O . VAL A 1 157 ? -8.809 -3.850 13.911 1.00 97.81 157 VAL A O 1
ATOM 1225 N N . MET A 1 158 ? -9.299 -4.145 11.749 1.00 98.12 158 MET A N 1
ATOM 1226 C CA . MET A 1 158 ? -10.217 -2.993 11.688 1.00 98.12 158 MET A CA 1
ATOM 1227 C C . MET A 1 158 ? -11.323 -3.071 12.749 1.00 98.12 158 MET A C 1
ATOM 1229 O O . MET A 1 158 ? -11.553 -2.105 13.479 1.00 98.12 158 MET A O 1
ATOM 1233 N N . ARG A 1 159 ? -11.962 -4.240 12.895 1.00 98.00 159 ARG A N 1
ATOM 1234 C CA . ARG A 1 159 ? -12.993 -4.478 13.921 1.00 98.00 159 ARG A CA 1
ATOM 1235 C C . ARG A 1 159 ? -12.456 -4.309 15.336 1.00 98.00 159 ARG A C 1
ATOM 1237 O O . ARG A 1 159 ? -13.114 -3.684 16.160 1.00 98.00 159 ARG A O 1
ATOM 1244 N N . ALA A 1 160 ? -11.263 -4.832 15.621 1.00 97.38 160 ALA A N 1
ATOM 1245 C CA . ALA A 1 160 ? -10.635 -4.706 16.937 1.00 97.38 160 ALA A CA 1
ATOM 1246 C C . ALA A 1 160 ? -10.378 -3.244 17.334 1.00 97.38 160 ALA A C 1
ATOM 1248 O O . ALA A 1 160 ? -10.339 -2.917 18.520 1.00 97.38 160 ALA A O 1
ATOM 1249 N N . TYR A 1 161 ? -10.220 -2.368 16.340 1.00 96.88 161 TYR A N 1
ATOM 1250 C CA . TYR A 1 161 ? -10.045 -0.927 16.500 1.00 96.88 161 TYR A CA 1
ATOM 1251 C C . TYR A 1 161 ? -11.335 -0.119 16.283 1.00 96.88 161 TYR A C 1
ATOM 1253 O O . TYR A 1 161 ? -11.266 1.100 16.098 1.00 96.88 161 TYR A O 1
ATOM 1261 N N . ASP A 1 162 ? -12.496 -0.768 16.394 1.00 97.19 162 ASP A N 1
ATOM 1262 C CA . ASP A 1 162 ? -13.832 -0.163 16.376 1.00 97.19 162 ASP A CA 1
ATOM 1263 C C . ASP A 1 162 ? -14.214 0.503 15.037 1.00 97.19 162 ASP A C 1
ATOM 1265 O O . ASP A 1 162 ? -15.003 1.450 15.020 1.00 97.19 162 ASP A O 1
ATOM 1269 N N . VAL A 1 163 ? -13.665 0.044 13.903 1.00 98.44 163 VAL A N 1
ATOM 1270 C CA . VAL A 1 163 ? -14.184 0.446 12.583 1.00 98.44 163 VAL A CA 1
ATOM 1271 C C . VAL A 1 163 ? -15.559 -0.220 12.373 1.00 98.44 163 VAL A C 1
ATOM 1273 O O . VAL A 1 163 ? -15.653 -1.444 12.500 1.00 98.44 163 VAL A O 1
ATOM 1276 N N . PRO A 1 164 ? -16.629 0.539 12.063 1.00 98.44 164 PRO A N 1
ATOM 1277 C CA . PRO A 1 164 ? -17.971 -0.001 11.841 1.00 98.44 164 PRO A CA 1
ATOM 1278 C C . PRO A 1 164 ? -18.021 -1.051 10.728 1.00 98.44 164 PRO A C 1
ATOM 1280 O O . PRO A 1 164 ? -17.486 -0.824 9.649 1.00 98.44 164 PRO A O 1
ATOM 1283 N N . ASP A 1 165 ? -18.761 -2.148 10.929 1.00 98.25 165 ASP A N 1
ATOM 1284 C CA . ASP A 1 165 ? -18.925 -3.206 9.914 1.00 98.25 165 ASP A CA 1
ATOM 1285 C C . ASP A 1 165 ? -19.487 -2.680 8.576 1.00 98.25 165 ASP A C 1
ATOM 1287 O O . ASP A 1 165 ? -19.192 -3.243 7.526 1.00 98.25 165 ASP A O 1
ATOM 1291 N N . SER A 1 166 ? -20.241 -1.574 8.578 1.00 98.38 166 SER A N 1
ATOM 1292 C CA . SER A 1 166 ? -20.732 -0.922 7.353 1.00 98.38 166 SER A CA 1
ATOM 1293 C C . SER A 1 166 ? -19.623 -0.338 6.470 1.00 98.38 166 SER A C 1
ATOM 1295 O O . SER A 1 166 ? -19.867 -0.069 5.299 1.00 98.38 166 SER A O 1
ATOM 1297 N N . GLN A 1 167 ? -18.425 -0.126 7.020 1.00 98.75 167 GLN A N 1
ATOM 1298 C CA . GLN A 1 167 ? -17.238 0.313 6.289 1.00 98.75 167 GLN A CA 1
ATOM 1299 C C . GLN A 1 167 ? -16.372 -0.866 5.820 1.00 98.75 167 GLN A C 1
ATOM 1301 O O . GLN A 1 167 ? -15.355 -0.631 5.185 1.00 98.75 167 GLN A O 1
ATOM 1306 N N . LEU A 1 168 ? -16.701 -2.121 6.140 1.00 98.81 168 LEU A N 1
ATOM 1307 C CA . LEU A 1 168 ? -15.773 -3.244 5.975 1.00 98.81 168 LEU A CA 1
ATOM 1308 C C . LEU A 1 168 ? -16.220 -4.201 4.869 1.00 98.81 168 LEU A C 1
ATOM 1310 O O . LEU A 1 168 ? -17.273 -4.829 4.959 1.00 98.81 168 LEU A O 1
ATOM 1314 N N . ILE A 1 169 ? -15.368 -4.389 3.861 1.00 98.75 169 ILE A N 1
ATOM 1315 C CA . ILE A 1 169 ? -15.545 -5.385 2.801 1.00 98.75 169 ILE A CA 1
ATOM 1316 C C . ILE A 1 169 ? -14.419 -6.413 2.912 1.00 98.75 169 ILE A C 1
ATOM 1318 O O . ILE A 1 169 ? -13.252 -6.132 2.643 1.00 98.75 169 ILE A O 1
ATOM 1322 N N . THR A 1 170 ? -14.774 -7.630 3.321 1.00 98.50 170 THR A N 1
ATOM 1323 C CA . THR A 1 170 ? -13.833 -8.755 3.378 1.00 98.50 170 THR A CA 1
ATOM 1324 C C . THR A 1 170 ? -13.711 -9.423 2.014 1.00 98.50 170 THR A C 1
ATOM 1326 O O . THR A 1 170 ? -14.727 -9.765 1.411 1.00 98.50 170 THR A O 1
ATOM 1329 N N . VAL A 1 171 ? -12.478 -9.636 1.556 1.00 98.56 171 VAL A N 1
ATOM 1330 C CA . VAL A 1 171 ? -12.156 -10.256 0.259 1.00 98.56 171 VAL A CA 1
ATOM 1331 C C . VAL A 1 171 ? -11.133 -11.379 0.410 1.00 98.56 171 VAL A C 1
ATOM 1333 O O . VAL A 1 171 ? -10.471 -11.485 1.443 1.00 98.56 171 VAL A O 1
ATOM 1336 N N . ARG A 1 172 ? -11.013 -12.242 -0.600 1.00 95.56 172 ARG A N 1
ATOM 1337 C CA . ARG A 1 172 ? -10.080 -13.383 -0.608 1.00 95.56 172 ARG A CA 1
ATOM 1338 C C . ARG A 1 172 ? -9.109 -13.385 -1.787 1.00 95.56 172 ARG A C 1
ATOM 1340 O O . ARG A 1 172 ? -8.099 -14.079 -1.710 1.00 95.56 172 ARG A O 1
ATOM 1347 N N . GLY A 1 173 ? -9.391 -12.619 -2.838 1.00 95.75 173 GLY A N 1
ATOM 1348 C CA . GLY A 1 173 ? -8.725 -12.722 -4.132 1.00 95.75 173 GLY A CA 1
ATOM 1349 C C . GLY A 1 173 ? -9.631 -13.431 -5.140 1.00 95.75 173 GLY A C 1
ATOM 1350 O O . GLY A 1 173 ? -10.121 -14.531 -4.887 1.00 95.75 173 GLY A O 1
ATOM 1351 N N . GLY A 1 174 ? -9.845 -12.787 -6.287 1.00 97.06 174 GLY A N 1
ATOM 1352 C CA . GLY A 1 174 ? -10.729 -13.219 -7.370 1.00 97.06 174 GLY A CA 1
ATOM 1353 C C . GLY A 1 174 ? -11.959 -12.325 -7.558 1.00 97.06 174 GLY A C 1
ATOM 1354 O O . GLY A 1 174 ? -12.605 -12.393 -8.604 1.00 97.06 174 GLY A O 1
ATOM 1355 N N . GLU A 1 175 ? -12.286 -11.478 -6.582 1.00 98.56 175 GLU A N 1
ATOM 1356 C CA . GLU A 1 175 ? -13.388 -10.525 -6.687 1.00 98.56 175 GLU A CA 1
ATOM 1357 C C . GLU A 1 175 ? -13.093 -9.413 -7.706 1.00 98.56 175 GLU A C 1
ATOM 1359 O O . GLU A 1 175 ? -11.959 -8.959 -7.843 1.00 98.56 175 GLU A O 1
ATOM 1364 N N . ASP A 1 176 ? -14.124 -8.941 -8.408 1.00 98.44 176 ASP A N 1
ATOM 1365 C CA . ASP A 1 176 ? -14.052 -7.761 -9.276 1.00 98.44 176 ASP A CA 1
ATOM 1366 C C . ASP A 1 176 ? -15.295 -6.903 -9.026 1.00 98.44 176 ASP A C 1
ATOM 1368 O O . ASP A 1 176 ? -16.405 -7.246 -9.440 1.00 98.44 176 ASP A O 1
ATOM 1372 N N . TYR A 1 177 ? -15.127 -5.843 -8.238 1.00 98.56 177 TYR A N 1
ATOM 1373 C CA . TYR A 1 177 ? -16.228 -5.035 -7.731 1.00 98.56 177 TYR A CA 1
ATOM 1374 C C . TYR A 1 177 ? -16.341 -3.712 -8.472 1.00 98.56 177 TYR A C 1
ATOM 1376 O O . TYR A 1 177 ? -15.364 -2.980 -8.613 1.00 98.56 177 TYR A O 1
ATOM 1384 N N . GLN A 1 178 ? -17.568 -3.372 -8.864 1.00 98.00 178 GLN A N 1
ATOM 1385 C CA . GLN A 1 178 ? -17.928 -2.049 -9.358 1.00 98.00 178 GLN A CA 1
ATOM 1386 C C . GLN A 1 178 ? -18.462 -1.189 -8.207 1.00 98.00 178 GLN A C 1
ATOM 1388 O O . GLN A 1 178 ? -19.427 -1.564 -7.540 1.00 98.00 178 GLN A O 1
ATOM 1393 N N . PHE A 1 179 ? -17.876 -0.009 -8.028 1.00 96.06 179 PHE A N 1
ATOM 1394 C CA . PHE A 1 179 ? -18.389 1.064 -7.179 1.00 96.06 179 PHE A CA 1
ATOM 1395 C C . PHE A 1 179 ? -18.816 2.261 -8.039 1.00 96.06 179 PHE A C 1
ATOM 1397 O O . PHE A 1 179 ? -18.690 2.234 -9.259 1.00 96.06 179 PHE A O 1
ATOM 1404 N N . ASN A 1 180 ? -19.333 3.330 -7.427 1.00 88.12 180 ASN A N 1
ATOM 1405 C CA . ASN A 1 180 ? -19.854 4.472 -8.186 1.00 88.12 180 ASN A CA 1
ATOM 1406 C C . ASN A 1 180 ? -18.778 5.166 -9.050 1.00 88.12 180 ASN A C 1
ATOM 1408 O O . ASN A 1 180 ? -19.030 5.498 -10.200 1.00 88.12 180 ASN A O 1
ATOM 1412 N N . LYS A 1 181 ? -17.569 5.363 -8.505 1.00 89.69 181 LYS A N 1
ATOM 1413 C CA . LYS A 1 181 ? -16.495 6.159 -9.138 1.00 89.69 181 LYS A CA 1
ATOM 1414 C C . LYS A 1 181 ? -15.218 5.376 -9.444 1.00 89.69 181 LYS A C 1
ATOM 1416 O O . LYS A 1 181 ? -14.259 5.935 -9.961 1.00 89.69 181 LYS A O 1
ATOM 1421 N N . MET A 1 182 ? -15.187 4.096 -9.091 1.00 95.62 182 MET A N 1
ATOM 1422 C CA . MET A 1 182 ? -14.068 3.202 -9.3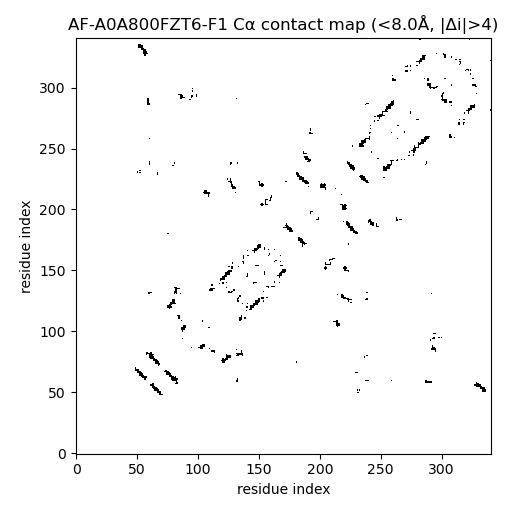67 1.00 95.62 182 MET A CA 1
ATOM 1423 C C . MET A 1 182 ? -14.565 1.765 -9.497 1.00 95.62 182 MET A C 1
ATOM 1425 O O . MET A 1 182 ? -15.640 1.427 -9.001 1.00 95.62 182 MET A O 1
ATOM 1429 N N . SER A 1 183 ? -13.756 0.897 -10.087 1.00 98.44 183 SER A N 1
ATOM 1430 C CA . SER A 1 183 ? -13.855 -0.545 -9.855 1.00 98.44 183 SER A CA 1
ATOM 1431 C C . SER A 1 183 ? -12.527 -1.077 -9.340 1.00 98.44 183 SER A C 1
ATOM 1433 O O . SER A 1 183 ? -11.484 -0.445 -9.512 1.00 98.44 183 SER A O 1
ATOM 1435 N N . VAL A 1 184 ? -12.557 -2.234 -8.692 1.00 98.75 184 VAL A N 1
ATOM 1436 C CA . VAL A 1 184 ? -11.346 -2.893 -8.209 1.00 98.75 184 VAL A CA 1
ATOM 1437 C C . VAL A 1 184 ? -11.438 -4.389 -8.432 1.00 98.75 184 VAL A C 1
ATOM 1439 O O . VAL A 1 184 ? -12.373 -5.041 -7.963 1.00 98.75 184 VAL A O 1
ATOM 1442 N N . ARG A 1 185 ? -10.428 -4.936 -9.108 1.00 98.81 185 ARG A N 1
ATOM 1443 C CA . ARG A 1 185 ? -10.167 -6.372 -9.086 1.00 98.81 185 ARG A CA 1
ATOM 1444 C C . ARG A 1 185 ? -9.228 -6.693 -7.941 1.00 98.81 185 ARG A C 1
ATOM 1446 O O . ARG A 1 185 ? -8.143 -6.122 -7.856 1.00 98.81 185 ARG A O 1
ATOM 1453 N N . VAL A 1 186 ? -9.636 -7.616 -7.089 1.00 98.81 186 VAL A N 1
ATOM 1454 C CA . VAL A 1 186 ? -8.820 -8.158 -6.010 1.00 98.81 186 VAL A CA 1
ATOM 1455 C C . VAL A 1 186 ? -8.109 -9.390 -6.545 1.00 98.81 186 VAL A C 1
ATOM 1457 O O . VAL A 1 186 ? -8.748 -10.324 -7.022 1.00 98.81 186 VAL A O 1
ATOM 1460 N N . ILE A 1 187 ? -6.785 -9.397 -6.481 1.00 98.75 187 ILE A N 1
ATOM 1461 C CA . ILE A 1 187 ? -5.951 -10.431 -7.089 1.00 98.75 187 ILE A CA 1
ATOM 1462 C C . ILE A 1 187 ? -5.216 -11.163 -5.963 1.00 98.75 187 ILE A C 1
ATOM 1464 O O . ILE A 1 187 ? -4.543 -10.503 -5.167 1.00 98.75 187 ILE A O 1
ATOM 1468 N N . PRO A 1 188 ? -5.326 -12.497 -5.846 1.00 98.19 188 PRO A N 1
ATOM 1469 C CA . PRO A 1 188 ? -4.540 -13.228 -4.864 1.00 98.19 188 PRO A CA 1
ATOM 1470 C C . PRO A 1 188 ? -3.049 -13.135 -5.213 1.00 98.19 188 PRO A C 1
ATOM 1472 O O . PRO A 1 188 ? -2.653 -13.206 -6.377 1.00 98.19 188 PRO A O 1
ATOM 1475 N N . SER A 1 189 ? -2.209 -12.966 -4.196 1.00 97.44 189 SER A N 1
ATOM 1476 C CA . SER A 1 189 ? -0.765 -12.799 -4.355 1.00 97.44 189 SER A CA 1
ATOM 1477 C C . SER A 1 189 ? 0.012 -13.594 -3.304 1.00 97.44 189 SER A C 1
ATOM 1479 O O . SER A 1 189 ? -0.551 -14.331 -2.495 1.00 97.44 189 SER A O 1
ATOM 1481 N N . LEU A 1 190 ? 1.335 -13.465 -3.340 1.00 96.62 190 LEU A N 1
ATOM 1482 C CA . LEU A 1 190 ? 2.262 -14.080 -2.402 1.00 96.62 190 LEU A CA 1
ATOM 1483 C C . LEU A 1 190 ? 3.031 -13.002 -1.649 1.00 96.62 190 LEU A C 1
ATOM 1485 O O . LEU A 1 190 ? 3.372 -11.958 -2.206 1.00 96.62 190 LEU A O 1
ATOM 1489 N N . HIS A 1 191 ? 3.382 -13.301 -0.403 1.00 96.81 191 HIS A N 1
ATOM 1490 C CA . HIS A 1 191 ? 4.317 -12.472 0.333 1.00 96.81 191 HIS A CA 1
ATOM 1491 C C . HIS A 1 191 ? 5.743 -12.611 -0.224 1.00 96.81 191 HIS A C 1
ATOM 1493 O O . HIS A 1 191 ? 6.140 -13.619 -0.825 1.00 96.81 191 HIS A O 1
ATOM 1499 N N . SER A 1 192 ? 6.542 -11.582 0.033 1.00 95.00 192 SER A N 1
ATOM 1500 C CA . SER A 1 192 ? 7.982 -11.555 -0.216 1.00 95.00 192 SER A CA 1
ATOM 1501 C C . SER A 1 192 ? 8.701 -12.726 0.480 1.00 95.00 192 SER A C 1
ATOM 1503 O O . SER A 1 192 ? 8.416 -12.989 1.656 1.00 95.00 192 SER A O 1
ATOM 1505 N N . PRO A 1 193 ? 9.659 -13.411 -0.177 1.00 93.00 193 PRO A N 1
ATOM 1506 C CA . PRO A 1 193 ? 10.387 -14.546 0.399 1.00 93.00 193 PRO A CA 1
ATOM 1507 C C . PRO A 1 193 ? 11.448 -14.088 1.416 1.00 93.00 193 PRO A C 1
ATOM 1509 O O . PRO A 1 193 ? 12.647 -14.061 1.144 1.00 93.00 193 PRO A O 1
ATOM 1512 N N . LEU A 1 194 ? 11.004 -13.715 2.615 1.00 90.88 194 LEU A N 1
ATOM 1513 C CA . LEU A 1 194 ? 11.873 -13.233 3.691 1.00 90.88 194 LEU A CA 1
ATOM 1514 C C . LEU A 1 194 ? 12.550 -14.377 4.462 1.00 90.88 194 LEU A C 1
ATOM 1516 O O . LEU A 1 194 ? 12.101 -15.524 4.441 1.00 90.88 194 LEU A O 1
ATOM 1520 N N . GLY A 1 195 ? 13.630 -14.046 5.179 1.00 88.62 195 GLY A N 1
ATOM 1521 C CA . GLY A 1 195 ? 14.327 -14.986 6.064 1.00 88.62 195 GLY A CA 1
ATOM 1522 C C . GLY A 1 195 ? 14.928 -16.181 5.322 1.00 88.62 195 GLY A C 1
ATOM 1523 O O . GLY A 1 195 ? 14.800 -17.310 5.789 1.00 88.62 195 GLY A O 1
ATOM 1524 N N . ASP A 1 196 ? 15.511 -15.951 4.140 1.00 89.75 196 ASP A N 1
ATOM 1525 C CA . ASP A 1 196 ? 15.952 -17.017 3.228 1.00 89.75 196 ASP A CA 1
ATOM 1526 C C . ASP A 1 196 ? 14.825 -18.040 2.982 1.00 89.75 196 ASP A C 1
ATOM 1528 O O . ASP A 1 196 ? 14.954 -19.239 3.238 1.00 89.75 196 ASP A O 1
ATOM 1532 N N . LYS A 1 197 ? 13.659 -17.519 2.569 1.00 92.00 197 LYS A N 1
ATOM 1533 C CA . LYS A 1 197 ? 12.418 -18.266 2.276 1.00 92.00 197 LYS A CA 1
ATOM 1534 C C . LYS A 1 197 ? 11.798 -18.989 3.483 1.00 92.00 197 LYS A C 1
ATOM 1536 O O . LYS A 1 197 ? 10.834 -19.731 3.319 1.00 92.00 197 LYS A O 1
ATOM 1541 N N . ARG A 1 198 ? 12.295 -18.759 4.702 1.00 90.62 198 ARG A N 1
ATOM 1542 C CA . ARG A 1 198 ? 11.741 -19.299 5.959 1.00 90.62 198 ARG A CA 1
ATOM 1543 C C . ARG A 1 198 ? 10.814 -18.281 6.615 1.00 90.62 198 ARG A C 1
ATOM 1545 O O . ARG A 1 198 ? 11.051 -17.813 7.728 1.00 90.62 198 ARG A O 1
ATOM 1552 N N . TYR A 1 199 ? 9.773 -17.903 5.888 1.00 88.25 199 TYR A N 1
ATOM 1553 C CA . TYR A 1 199 ? 8.799 -16.926 6.348 1.00 88.25 199 TYR A CA 1
ATOM 1554 C C . TYR A 1 199 ? 7.692 -17.609 7.172 1.00 88.25 199 TYR A C 1
ATOM 1556 O O . TYR A 1 199 ? 6.980 -18.473 6.667 1.00 88.25 199 TYR A O 1
ATOM 1564 N N . TYR A 1 200 ? 7.557 -17.225 8.448 1.00 85.31 200 TYR A N 1
ATOM 1565 C CA . TYR A 1 200 ? 6.649 -17.863 9.422 1.00 85.31 200 TYR A CA 1
ATOM 1566 C C . TYR A 1 200 ? 5.573 -16.918 9.986 1.00 85.31 200 TYR A C 1
ATOM 1568 O O . TYR A 1 200 ? 5.000 -17.192 11.037 1.00 85.31 200 TYR A O 1
ATOM 1576 N N . GLN A 1 201 ? 5.317 -15.784 9.329 1.00 88.94 201 GLN A N 1
ATOM 1577 C CA . GLN A 1 201 ? 4.316 -14.792 9.760 1.00 88.94 201 GLN A CA 1
ATOM 1578 C C . GLN A 1 201 ? 3.028 -14.837 8.924 1.00 88.94 201 GLN A C 1
ATOM 1580 O O . GLN A 1 201 ? 2.225 -13.913 8.980 1.00 88.94 201 GLN A O 1
ATOM 1585 N N . SER A 1 202 ? 2.777 -15.959 8.243 1.00 90.25 202 SER A N 1
ATOM 1586 C CA . SER A 1 202 ? 1.573 -16.230 7.443 1.00 90.25 202 SER A CA 1
ATOM 1587 C C . SER A 1 202 ? 0.323 -16.581 8.269 1.00 90.25 202 SER A C 1
ATOM 1589 O O . SER A 1 202 ? -0.664 -17.077 7.729 1.00 90.25 202 SER A O 1
ATOM 1591 N N . GLY A 1 203 ? 0.364 -16.366 9.590 1.00 93.50 203 GLY A N 1
ATOM 1592 C CA . GLY A 1 203 ? -0.780 -16.576 10.479 1.00 93.50 203 GLY A CA 1
ATOM 1593 C C . GLY A 1 203 ? -1.924 -15.602 10.195 1.00 93.50 203 GLY A C 1
ATOM 1594 O O . GLY A 1 203 ? -1.784 -14.686 9.391 1.00 93.50 203 GLY A O 1
ATOM 1595 N N . ALA A 1 204 ? -3.046 -15.779 10.888 1.00 95.88 204 ALA A N 1
ATOM 1596 C CA . ALA A 1 204 ? -4.223 -14.925 10.765 1.00 95.88 204 ALA A CA 1
ATOM 1597 C C . ALA A 1 204 ? -4.540 -14.212 12.085 1.00 95.88 204 ALA A C 1
ATOM 1599 O O . ALA A 1 204 ? -4.200 -14.696 13.166 1.00 95.88 204 ALA A O 1
ATOM 1600 N N . VAL A 1 205 ? -5.222 -13.071 11.986 1.00 96.19 205 VAL A N 1
ATOM 1601 C CA . VAL A 1 205 ? -5.844 -12.404 13.134 1.00 96.19 205 VAL A CA 1
ATOM 1602 C C . VAL A 1 205 ? -7.289 -12.875 13.236 1.00 96.19 205 VAL A C 1
ATOM 1604 O O . VAL A 1 205 ? -8.092 -12.629 12.333 1.00 96.19 205 VAL A O 1
ATOM 1607 N N . ASP A 1 206 ? -7.622 -13.537 14.342 1.00 95.44 206 ASP A N 1
ATOM 1608 C CA . ASP A 1 206 ? -8.960 -14.075 14.579 1.00 95.44 206 ASP A CA 1
ATOM 1609 C C . ASP A 1 206 ? -9.997 -12.981 14.859 1.00 95.44 206 ASP A C 1
ATOM 1611 O O . ASP A 1 206 ? -9.716 -11.913 15.418 1.00 95.44 206 ASP A O 1
ATOM 1615 N N . LYS A 1 207 ? -11.252 -13.280 14.515 1.00 94.81 207 LYS A N 1
ATOM 1616 C CA . LYS A 1 207 ? -12.387 -12.426 14.862 1.00 94.81 207 LYS A CA 1
ATOM 1617 C C . LYS A 1 207 ? -12.535 -12.350 16.385 1.00 94.81 207 LYS A C 1
ATOM 1619 O O . LYS A 1 207 ? -12.560 -13.371 17.064 1.00 94.81 207 LYS A O 1
ATOM 1624 N N . GLY A 1 208 ? -12.717 -11.137 16.909 1.00 93.00 208 GLY A N 1
ATOM 1625 C CA . GLY A 1 208 ? -12.905 -10.899 18.344 1.00 93.00 208 GLY A CA 1
ATOM 1626 C C . GLY A 1 208 ? -11.612 -10.651 19.124 1.00 93.00 208 GLY A C 1
ATOM 1627 O O . GLY A 1 208 ? -11.668 -10.541 20.348 1.00 93.00 208 GLY A O 1
ATOM 1628 N N . VAL A 1 209 ? -10.465 -10.527 18.445 1.00 94.69 209 VAL A N 1
ATOM 1629 C CA . VAL A 1 209 ? -9.242 -10.011 19.072 1.00 94.69 209 VAL A CA 1
ATOM 1630 C C . VAL A 1 209 ? -9.502 -8.623 19.677 1.00 94.69 209 VAL A C 1
ATOM 1632 O O . VAL A 1 209 ? -10.203 -7.794 19.095 1.00 94.69 209 VAL A O 1
ATOM 1635 N N . SER A 1 210 ? -8.946 -8.363 20.858 1.00 90.75 210 SER A N 1
ATOM 1636 C CA . SER A 1 210 ? -9.106 -7.088 21.557 1.00 90.75 210 SER A CA 1
ATOM 1637 C C . SER A 1 210 ? -7.904 -6.175 21.341 1.00 90.75 210 SER A C 1
ATOM 1639 O O . SER A 1 210 ? -6.760 -6.617 21.457 1.00 90.75 210 SER A O 1
ATOM 1641 N N . ARG A 1 211 ? -8.162 -4.883 21.114 1.00 91.50 211 ARG A N 1
ATOM 1642 C CA . ARG A 1 211 ? -7.126 -3.842 21.124 1.00 91.50 211 ARG A CA 1
ATOM 1643 C C . ARG A 1 211 ? -6.567 -3.571 22.536 1.00 91.50 211 ARG A C 1
ATOM 1645 O O . ARG A 1 211 ? -7.288 -3.780 23.512 1.00 91.50 211 ARG A O 1
ATOM 1652 N N . PRO A 1 212 ? -5.347 -3.010 22.654 1.00 93.69 212 PRO A N 1
ATOM 1653 C CA . PRO A 1 212 ? -4.387 -2.779 21.571 1.00 93.69 212 PRO A CA 1
ATOM 1654 C C . PRO A 1 212 ? -3.695 -4.076 21.134 1.00 93.69 212 PRO A C 1
ATOM 1656 O O . PRO A 1 212 ? -3.330 -4.901 21.969 1.00 93.69 212 PRO A O 1
ATOM 1659 N N . LEU A 1 213 ? -3.502 -4.238 19.823 1.00 95.00 213 LEU A N 1
ATOM 1660 C CA . LEU A 1 213 ? -2.712 -5.343 19.289 1.00 95.00 213 LEU A CA 1
ATOM 1661 C C . LEU A 1 213 ? -1.221 -5.014 19.409 1.00 95.00 213 LEU A C 1
ATOM 1663 O O . LEU A 1 213 ? -0.790 -3.887 19.153 1.00 95.00 213 LEU A O 1
ATOM 1667 N N . LYS A 1 214 ? -0.427 -6.022 19.768 1.00 95.31 214 LYS A N 1
ATOM 1668 C CA . LYS A 1 214 ? 1.032 -5.962 19.674 1.00 95.31 214 LYS A CA 1
ATOM 1669 C C . LYS A 1 214 ? 1.468 -5.983 18.212 1.00 95.31 214 LYS A C 1
ATOM 1671 O O . LYS A 1 214 ? 0.820 -6.623 17.384 1.00 95.31 214 LYS A O 1
ATOM 1676 N N . ILE A 1 215 ? 2.636 -5.418 17.911 1.00 94.12 215 ILE A N 1
ATOM 1677 C CA . ILE A 1 215 ? 3.253 -5.510 16.574 1.00 94.12 215 ILE A CA 1
ATOM 1678 C C . ILE A 1 215 ? 3.376 -6.972 16.118 1.00 94.12 215 ILE A C 1
ATOM 1680 O O . ILE A 1 215 ? 3.148 -7.284 14.956 1.00 94.12 215 ILE A O 1
ATOM 1684 N N . SER A 1 216 ? 3.712 -7.892 17.025 1.00 93.69 216 SER A N 1
ATOM 1685 C CA . SER A 1 216 ? 3.805 -9.329 16.730 1.00 93.69 216 SER A CA 1
ATOM 1686 C C . SER A 1 216 ? 2.492 -9.972 16.284 1.00 93.69 216 SER A C 1
ATOM 1688 O O . SER A 1 216 ? 2.553 -11.003 15.620 1.00 93.69 216 SER A O 1
ATOM 1690 N N . GLN A 1 217 ? 1.343 -9.387 16.634 1.00 95.31 217 GLN A N 1
ATOM 1691 C CA . GLN A 1 217 ? 0.018 -9.880 16.253 1.00 95.31 217 GLN A CA 1
ATOM 1692 C C . GLN A 1 217 ? -0.443 -9.339 14.893 1.00 95.31 217 GLN A C 1
ATOM 1694 O O . GLN A 1 217 ? -1.391 -9.873 14.327 1.00 95.31 217 GLN A O 1
ATOM 1699 N N . LEU A 1 218 ? 0.225 -8.315 14.357 1.00 95.25 218 LEU A N 1
ATOM 1700 C CA . LEU A 1 218 ? 0.029 -7.823 12.993 1.00 95.25 218 LEU A CA 1
ATOM 1701 C C . LEU A 1 218 ? 0.785 -8.746 12.024 1.00 95.25 218 LEU A C 1
ATOM 1703 O O . LEU A 1 218 ? 1.935 -8.501 11.659 1.00 95.25 218 LEU A O 1
ATOM 1707 N N . VAL A 1 219 ? 0.157 -9.879 11.718 1.00 95.69 219 VAL A N 1
ATOM 1708 C CA . VAL A 1 219 ? 0.648 -10.943 10.825 1.00 95.69 219 VAL A CA 1
ATOM 1709 C C . VAL A 1 219 ? 0.136 -10.738 9.397 1.00 95.69 219 VAL A C 1
ATOM 1711 O O . VAL A 1 219 ? -0.756 -9.929 9.183 1.00 95.69 219 VAL A O 1
ATOM 1714 N N . GLU A 1 220 ? 0.676 -11.455 8.410 1.00 95.81 220 GLU A N 1
ATOM 1715 C CA . GLU A 1 220 ? 0.268 -11.289 7.006 1.00 95.81 220 GLU A CA 1
ATOM 1716 C C . GLU A 1 220 ? -1.223 -11.577 6.813 1.00 95.81 220 GLU A C 1
ATOM 1718 O O . GLU A 1 220 ? -1.980 -10.704 6.385 1.00 95.81 220 GLU A O 1
ATOM 1723 N N . GLY A 1 221 ? -1.644 -12.797 7.154 1.00 90.50 221 GLY A N 1
ATOM 1724 C CA . GLY A 1 221 ? -3.019 -13.237 6.982 1.00 90.50 221 GLY A CA 1
ATOM 1725 C C . GLY A 1 221 ? -3.481 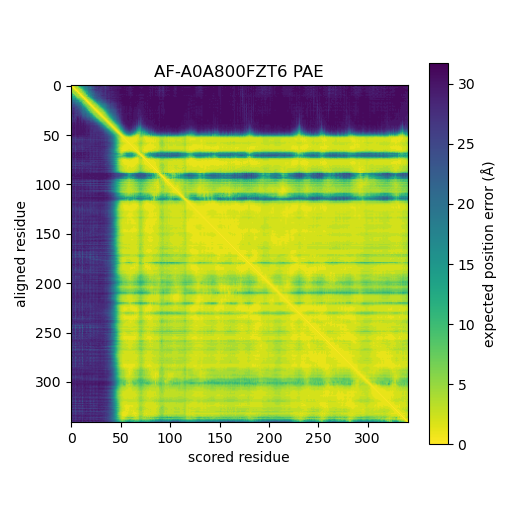-13.274 5.533 1.00 90.50 221 GLY A C 1
ATOM 1726 O O . GLY A 1 221 ? -4.648 -12.993 5.301 1.00 90.50 221 GLY A O 1
ATOM 1727 N N . GLY A 1 222 ? -2.599 -13.620 4.592 1.00 92.19 222 GLY A N 1
ATOM 1728 C CA . GLY A 1 222 ? -2.847 -13.633 3.147 1.00 92.19 222 GLY A CA 1
ATOM 1729 C C . GLY A 1 222 ? -2.407 -12.341 2.455 1.00 92.19 222 GLY A C 1
ATOM 1730 O O . GLY A 1 222 ? -2.516 -11.261 3.026 1.00 92.19 222 GLY A O 1
ATOM 1731 N N . SER A 1 223 ? -1.929 -12.464 1.215 1.00 95.88 223 SER A N 1
ATOM 1732 C CA . SER A 1 223 ? -1.424 -11.350 0.408 1.00 95.88 223 SER A CA 1
ATOM 1733 C C . SER A 1 223 ? -2.297 -11.110 -0.818 1.00 95.88 223 SER A C 1
ATOM 1735 O O . SER A 1 223 ? -2.664 -12.048 -1.527 1.00 95.88 223 SER A O 1
ATOM 1737 N N . LEU A 1 224 ? -2.592 -9.843 -1.094 1.00 98.56 224 LEU A N 1
ATOM 1738 C CA . LEU A 1 224 ? -3.372 -9.403 -2.249 1.00 98.56 224 LEU A CA 1
ATOM 1739 C C . LEU A 1 224 ? -2.557 -8.454 -3.140 1.00 98.56 224 LEU A C 1
ATOM 1741 O O . LEU A 1 224 ? -1.540 -7.898 -2.727 1.00 98.56 224 LEU A O 1
ATOM 1745 N N . MET A 1 225 ? -3.039 -8.262 -4.362 1.00 98.75 225 MET A N 1
ATOM 1746 C CA . MET A 1 225 ? -2.782 -7.116 -5.236 1.00 98.75 225 MET A CA 1
ATOM 1747 C C . MET A 1 225 ? -4.133 -6.518 -5.637 1.00 98.75 225 MET A C 1
ATOM 1749 O O . MET A 1 225 ? -5.151 -7.219 -5.625 1.00 98.75 225 MET A O 1
ATOM 1753 N N . PHE A 1 226 ? -4.154 -5.246 -6.027 1.00 98.88 226 PHE A N 1
ATOM 1754 C CA . PHE A 1 226 ? -5.371 -4.602 -6.518 1.00 98.88 226 PHE A CA 1
ATOM 1755 C C . PHE A 1 226 ? -5.154 -4.054 -7.921 1.00 98.88 226 PHE A C 1
ATOM 1757 O O . PHE A 1 226 ? -4.158 -3.387 -8.179 1.00 98.88 226 PHE A O 1
ATOM 1764 N N . LEU A 1 227 ? -6.098 -4.318 -8.824 1.00 98.81 227 LEU A N 1
ATOM 1765 C CA . LEU A 1 227 ? -6.208 -3.606 -10.094 1.00 98.81 227 LEU A CA 1
ATOM 1766 C C . LEU A 1 227 ? -7.320 -2.570 -9.952 1.00 98.81 227 LEU A C 1
ATOM 1768 O O . LEU A 1 227 ? -8.503 -2.893 -10.083 1.00 98.81 227 LEU A O 1
ATOM 1772 N N . VAL A 1 228 ? -6.934 -1.342 -9.630 1.00 98.75 228 VAL A N 1
ATOM 1773 C CA . VAL A 1 228 ? -7.844 -0.214 -9.435 1.00 98.75 228 VAL A CA 1
ATOM 1774 C C . VAL A 1 228 ? -8.116 0.433 -10.784 1.00 98.75 228 VAL A C 1
ATOM 1776 O O . VAL A 1 228 ? -7.183 0.790 -11.497 1.00 98.75 228 VAL A O 1
ATOM 1779 N N . ARG A 1 229 ? -9.391 0.591 -11.139 1.00 97.88 229 ARG A N 1
ATOM 1780 C CA . ARG A 1 229 ? -9.815 1.275 -12.367 1.00 97.88 229 ARG A CA 1
ATOM 1781 C C . ARG A 1 229 ? -10.546 2.545 -11.973 1.00 97.88 229 ARG A C 1
ATOM 1783 O O . ARG A 1 229 ? -11.603 2.466 -11.340 1.00 97.88 229 ARG A O 1
ATOM 1790 N N . ILE A 1 230 ? -9.958 3.690 -12.293 1.00 93.50 230 ILE A N 1
ATOM 1791 C CA . ILE A 1 230 ? -10.414 4.999 -11.833 1.00 93.50 230 ILE A CA 1
ATOM 1792 C C . ILE A 1 230 ? -10.132 6.043 -12.910 1.00 93.50 230 ILE A C 1
ATOM 1794 O O . ILE A 1 230 ? -8.994 6.238 -13.330 1.00 93.50 230 ILE A O 1
ATOM 1798 N N . GLY A 1 231 ? -11.195 6.677 -13.395 1.00 86.69 231 GLY A N 1
ATOM 1799 C CA . GLY A 1 231 ? -11.127 7.452 -14.628 1.00 86.69 231 GLY A CA 1
ATOM 1800 C C . GLY A 1 231 ? -10.566 6.635 -15.794 1.00 86.69 231 GLY A C 1
ATOM 1801 O O . GLY A 1 231 ? -11.027 5.520 -16.040 1.00 86.69 231 GLY A O 1
ATOM 1802 N N . GLU A 1 232 ? -9.554 7.166 -16.476 1.00 87.06 232 GLU A N 1
ATOM 1803 C CA . GLU A 1 232 ? -8.847 6.478 -17.568 1.00 87.06 232 GLU A CA 1
ATOM 1804 C C . GLU A 1 232 ? -7.719 5.551 -17.088 1.00 87.06 232 GLU A C 1
ATOM 1806 O O . GLU A 1 232 ? -7.108 4.836 -17.884 1.00 87.06 232 GLU A O 1
ATOM 1811 N N . GLU A 1 233 ? -7.423 5.543 -15.787 1.00 93.81 233 GLU A N 1
ATOM 1812 C CA . GLU A 1 233 ? -6.296 4.794 -15.249 1.00 93.81 233 GLU A CA 1
ATOM 1813 C C . GLU A 1 233 ? -6.684 3.384 -14.827 1.00 93.81 233 GLU A C 1
ATOM 1815 O O . GLU A 1 233 ? -7.704 3.149 -14.172 1.00 93.81 233 GLU A O 1
ATOM 1820 N N . VAL A 1 234 ? -5.796 2.443 -15.144 1.00 97.56 234 VAL A N 1
ATOM 1821 C CA . VAL A 1 234 ? -5.833 1.064 -14.667 1.00 97.56 234 VAL A CA 1
ATOM 1822 C C . VAL A 1 234 ? -4.531 0.808 -13.919 1.00 97.56 234 VAL A C 1
ATOM 1824 O O . VAL A 1 234 ? -3.479 0.591 -14.521 1.00 97.56 234 VAL A O 1
ATOM 1827 N N . ILE A 1 235 ? -4.603 0.855 -12.595 1.00 98.75 235 ILE A N 1
ATOM 1828 C CA . ILE A 1 235 ? -3.444 0.876 -11.707 1.00 98.75 235 ILE A CA 1
ATOM 1829 C C . ILE A 1 235 ? -3.350 -0.461 -10.983 1.00 98.75 235 ILE A C 1
ATOM 1831 O O . ILE A 1 235 ? -4.220 -0.799 -10.182 1.00 98.75 235 ILE A O 1
ATOM 1835 N N . LEU A 1 236 ? -2.292 -1.222 -11.256 1.00 98.88 236 LEU A N 1
ATOM 1836 C CA . LEU A 1 236 ? -1.953 -2.403 -10.470 1.00 98.88 236 LEU A CA 1
ATOM 1837 C C . LEU A 1 236 ? -1.109 -1.991 -9.264 1.00 98.88 236 LEU A C 1
ATOM 1839 O O . LEU A 1 236 ? -0.089 -1.322 -9.424 1.00 98.88 236 LEU A O 1
ATOM 1843 N N . THR A 1 237 ? -1.488 -2.443 -8.074 1.00 98.75 237 THR A N 1
ATOM 1844 C CA . THR A 1 237 ? -0.764 -2.176 -6.831 1.00 98.75 237 THR A CA 1
ATOM 1845 C C . THR A 1 237 ? -0.159 -3.461 -6.269 1.00 98.75 237 THR A C 1
ATOM 1847 O O . THR A 1 237 ? -0.848 -4.477 -6.148 1.00 98.75 237 THR A O 1
ATOM 1850 N N . MET A 1 238 ? 1.129 -3.421 -5.918 1.00 98.50 238 MET A N 1
ATOM 1851 C CA . MET A 1 238 ? 1.820 -4.518 -5.235 1.00 98.50 238 MET A CA 1
ATOM 1852 C C . MET A 1 238 ? 2.223 -4.110 -3.818 1.00 98.50 238 MET A C 1
ATOM 1854 O O . MET A 1 238 ? 2.964 -3.150 -3.631 1.00 98.50 238 MET A O 1
ATOM 1858 N N . GLY A 1 239 ? 1.787 -4.889 -2.824 1.00 95.94 239 GLY A N 1
ATOM 1859 C CA . GLY A 1 239 ? 2.207 -4.742 -1.423 1.00 95.94 239 GLY A CA 1
ATOM 1860 C C . GLY A 1 239 ? 3.386 -5.632 -1.019 1.00 95.94 239 GLY A C 1
ATOM 1861 O O . GLY A 1 239 ? 3.762 -5.676 0.147 1.00 95.94 239 GLY A O 1
ATOM 1862 N N . SER A 1 240 ? 3.941 -6.412 -1.943 1.00 95.75 240 SER A N 1
ATOM 1863 C CA . SER A 1 240 ? 5.039 -7.343 -1.678 1.00 95.75 240 SER A CA 1
ATOM 1864 C C . SER A 1 240 ? 5.842 -7.614 -2.944 1.00 95.75 240 SER A C 1
ATOM 1866 O O . SER A 1 240 ? 5.420 -7.308 -4.054 1.00 95.75 240 SER A O 1
ATOM 1868 N N . MET A 1 241 ? 7.011 -8.212 -2.762 1.00 96.12 241 MET A N 1
ATOM 1869 C CA . MET A 1 241 ? 8.004 -8.491 -3.792 1.00 96.12 241 MET A CA 1
ATOM 1870 C C . MET A 1 241 ? 7.804 -9.895 -4.368 1.00 96.12 241 MET A C 1
ATOM 1872 O O . MET A 1 241 ? 8.772 -10.624 -4.532 1.00 96.12 241 MET A O 1
ATOM 1876 N N . ASN A 1 242 ? 6.556 -10.324 -4.573 1.00 96.94 242 ASN A N 1
ATOM 1877 C CA . ASN A 1 242 ? 6.199 -11.635 -5.115 1.00 96.94 242 ASN A CA 1
ATOM 1878 C C . ASN A 1 242 ? 4.797 -11.584 -5.743 1.00 96.94 242 ASN A C 1
ATOM 1880 O O . ASN A 1 242 ? 4.033 -10.653 -5.490 1.00 96.94 242 ASN A O 1
ATOM 1884 N N . PHE A 1 243 ? 4.471 -12.560 -6.587 1.00 97.75 243 PHE A N 1
ATOM 1885 C CA . PHE A 1 243 ? 3.199 -12.615 -7.303 1.00 97.75 243 PHE A CA 1
ATOM 1886 C C . PHE A 1 243 ? 2.865 -14.039 -7.758 1.00 97.75 243 PHE A C 1
ATOM 1888 O O . PHE A 1 243 ? 3.736 -14.905 -7.872 1.00 97.75 243 PHE A O 1
ATOM 1895 N N . ILE A 1 244 ? 1.587 -14.270 -8.058 1.00 98.06 244 ILE A N 1
ATOM 1896 C CA . ILE A 1 244 ? 1.123 -15.475 -8.749 1.00 98.06 244 ILE A CA 1
ATOM 1897 C C . ILE A 1 244 ? 0.979 -15.122 -10.231 1.00 98.06 244 ILE A C 1
ATOM 1899 O O . ILE A 1 244 ? 0.085 -14.377 -10.611 1.00 98.06 244 ILE A O 1
ATOM 1903 N N . GLU A 1 245 ? 1.867 -15.647 -11.075 1.00 97.88 245 GLU A N 1
ATOM 1904 C CA . GLU A 1 245 ? 1.962 -15.279 -12.500 1.00 97.88 245 GLU A CA 1
ATOM 1905 C C . GLU A 1 245 ? 0.634 -15.416 -13.256 1.00 97.88 245 GLU A C 1
ATOM 1907 O O . GLU A 1 245 ? 0.195 -14.482 -13.919 1.00 97.88 245 GLU A O 1
ATOM 1912 N N . ARG A 1 246 ? -0.079 -16.527 -13.049 1.00 98.00 246 ARG A N 1
ATOM 1913 C CA . ARG A 1 246 ? -1.379 -16.787 -13.691 1.00 98.00 246 ARG A CA 1
ATOM 1914 C C . ARG A 1 246 ? -2.464 -15.768 -13.345 1.00 98.00 246 ARG A C 1
ATOM 1916 O O . ARG A 1 246 ? -3.420 -15.627 -14.096 1.00 98.00 246 ARG A O 1
ATOM 1923 N N . GLU A 1 247 ? -2.336 -15.091 -12.210 1.00 98.19 247 GLU A N 1
ATOM 1924 C CA . GLU A 1 247 ? -3.333 -14.137 -11.717 1.00 98.19 247 GLU A CA 1
ATOM 1925 C C . GLU A 1 247 ? -3.124 -12.732 -12.302 1.00 98.19 247 GLU A C 1
ATOM 1927 O O . GLU A 1 247 ? -4.021 -11.892 -12.236 1.00 98.19 247 GLU A O 1
ATOM 1932 N N . ILE A 1 248 ? -1.953 -12.476 -12.902 1.00 97.94 248 ILE A N 1
ATOM 1933 C CA . ILE A 1 248 ? -1.610 -11.189 -13.522 1.00 97.94 248 ILE A CA 1
ATOM 1934 C C . ILE A 1 248 ? -1.571 -11.229 -15.053 1.00 97.94 248 ILE A C 1
ATOM 1936 O O . ILE A 1 248 ? -1.551 -10.178 -15.700 1.00 97.94 248 ILE A O 1
ATOM 1940 N N . GLU A 1 249 ? -1.568 -12.427 -15.638 1.00 97.19 249 GLU A N 1
ATOM 1941 C CA . GLU A 1 249 ? -1.576 -12.626 -17.083 1.00 97.19 249 GLU A CA 1
ATOM 1942 C C . GLU A 1 249 ? -2.764 -11.903 -17.735 1.00 97.19 249 GLU A C 1
ATOM 1944 O O . GLU A 1 249 ? -3.934 -12.157 -17.446 1.00 97.19 249 GLU A O 1
ATOM 1949 N N . GLY A 1 250 ? -2.457 -10.981 -18.649 1.00 95.19 250 GLY A N 1
ATOM 1950 C CA . GLY A 1 250 ? -3.470 -10.294 -19.454 1.00 95.19 250 GLY A CA 1
ATOM 1951 C C . GLY A 1 250 ? -4.143 -9.094 -18.784 1.00 95.19 250 GLY A C 1
ATOM 1952 O O . GLY A 1 250 ? -5.012 -8.496 -19.412 1.00 95.19 250 GLY A O 1
ATOM 1953 N N . LEU A 1 251 ? -3.748 -8.698 -17.565 1.00 96.81 251 LEU A N 1
ATOM 1954 C CA . LEU A 1 251 ? -4.370 -7.557 -16.872 1.00 96.81 251 LEU A CA 1
ATOM 1955 C C . LEU A 1 251 ? -4.118 -6.200 -17.548 1.00 96.81 251 LEU A C 1
ATOM 1957 O O . LEU A 1 251 ? -4.976 -5.328 -17.456 1.00 96.81 251 LEU A O 1
ATOM 1961 N N . ARG A 1 252 ? -2.968 -6.035 -18.221 1.00 97.25 252 ARG A N 1
ATOM 1962 C CA . ARG A 1 252 ? -2.603 -4.851 -19.030 1.00 97.25 252 ARG A CA 1
ATOM 1963 C C . ARG A 1 252 ? -2.850 -3.505 -18.314 1.00 97.25 252 ARG A C 1
ATOM 1965 O O . ARG A 1 252 ? -3.581 -2.669 -18.843 1.00 97.25 252 ARG A O 1
ATOM 1972 N N . PRO A 1 253 ? -2.281 -3.279 -17.113 1.00 98.31 253 PRO A N 1
ATOM 1973 C CA . PRO A 1 253 ? -2.437 -1.999 -16.431 1.00 98.31 253 PRO A CA 1
ATOM 1974 C C . PRO A 1 253 ? -1.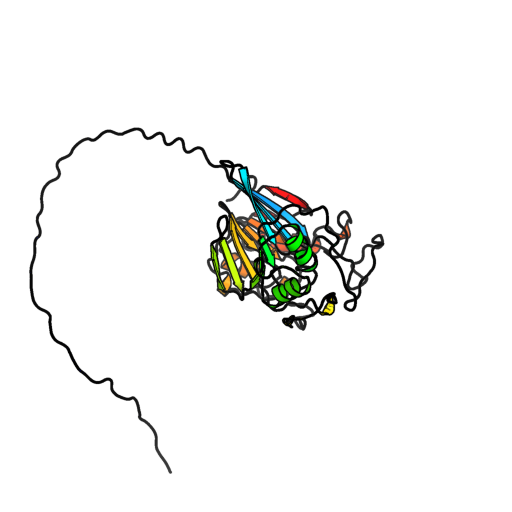744 -0.863 -17.199 1.00 98.31 253 PRO A C 1
ATOM 1976 O O . PRO A 1 253 ? -0.706 -1.074 -17.827 1.00 98.31 253 PRO A O 1
ATOM 1979 N N . THR A 1 254 ? -2.284 0.354 -17.094 1.00 97.19 254 THR A N 1
ATOM 1980 C CA . THR A 1 254 ? -1.599 1.570 -17.560 1.00 97.19 254 THR A CA 1
ATOM 1981 C C . THR A 1 254 ? -0.428 1.915 -16.643 1.00 97.19 254 THR A C 1
ATOM 1983 O O . THR A 1 254 ? 0.593 2.421 -17.101 1.00 97.19 254 THR A O 1
ATOM 1986 N N . ILE A 1 255 ? -0.551 1.608 -15.348 1.00 98.44 255 ILE A N 1
ATOM 1987 C CA . ILE A 1 255 ? 0.470 1.868 -14.333 1.00 98.44 255 ILE A CA 1
ATOM 1988 C C . ILE A 1 255 ? 0.614 0.638 -13.439 1.00 98.44 255 ILE A C 1
ATOM 1990 O O . ILE A 1 255 ? -0.373 0.128 -12.912 1.00 98.44 255 ILE A O 1
ATOM 1994 N N . ALA A 1 256 ? 1.845 0.186 -13.212 1.00 98.69 256 ALA A N 1
ATOM 1995 C CA . ALA A 1 256 ? 2.146 -0.838 -12.217 1.00 98.69 256 ALA A CA 1
ATOM 1996 C C . ALA A 1 256 ? 3.013 -0.264 -11.088 1.00 98.69 256 ALA A C 1
ATOM 1998 O O . ALA A 1 256 ? 4.144 0.166 -11.316 1.00 98.69 256 ALA A O 1
ATOM 1999 N N . LEU A 1 257 ? 2.495 -0.280 -9.859 1.00 98.75 257 LEU A N 1
ATOM 2000 C CA . LEU A 1 257 ? 3.259 0.015 -8.647 1.00 98.75 257 LEU A CA 1
ATOM 2001 C C . LEU A 1 257 ? 3.932 -1.284 -8.198 1.00 98.75 257 LEU A C 1
ATOM 2003 O O . LEU A 1 257 ? 3.255 -2.185 -7.702 1.00 98.75 257 LEU A O 1
ATOM 2007 N N . VAL A 1 258 ? 5.243 -1.407 -8.409 1.00 98.38 258 VAL A N 1
ATOM 2008 C CA . VAL A 1 258 ? 5.972 -2.675 -8.249 1.00 98.38 258 VAL A CA 1
ATOM 2009 C C . VAL A 1 258 ? 6.946 -2.607 -7.080 1.00 98.38 258 VAL A C 1
ATOM 2011 O O . VAL A 1 258 ? 7.763 -1.690 -6.993 1.00 98.38 258 VAL A O 1
ATOM 2014 N N . GLY A 1 259 ? 6.867 -3.596 -6.184 1.00 94.94 259 GLY A N 1
ATOM 2015 C CA . GLY A 1 259 ? 7.781 -3.736 -5.052 1.00 94.94 259 GLY A CA 1
ATOM 2016 C C . GLY A 1 259 ? 9.226 -3.921 -5.520 1.00 94.94 259 GLY A C 1
ATOM 2017 O O . GLY A 1 259 ? 9.535 -4.926 -6.159 1.00 94.94 259 GLY A O 1
ATOM 2018 N N . ALA A 1 260 ? 10.102 -2.972 -5.188 1.00 94.62 260 ALA A N 1
ATOM 2019 C CA . ALA A 1 260 ? 11.492 -2.929 -5.649 1.00 94.62 260 ALA A CA 1
ATOM 2020 C C . ALA A 1 260 ? 12.511 -3.405 -4.596 1.00 94.62 260 ALA A C 1
ATOM 2022 O O . ALA A 1 260 ? 13.705 -3.486 -4.884 1.00 94.62 260 ALA A O 1
ATOM 2023 N N . ALA A 1 261 ? 12.077 -3.733 -3.373 1.00 94.31 261 ALA A N 1
ATOM 2024 C CA . ALA A 1 261 ? 12.988 -4.218 -2.338 1.00 94.31 261 ALA A CA 1
ATOM 2025 C C . ALA A 1 261 ? 13.687 -5.539 -2.740 1.00 94.31 261 ALA A C 1
ATOM 2027 O O . ALA A 1 261 ? 13.078 -6.380 -3.409 1.00 94.31 261 ALA A O 1
ATOM 2028 N N . PRO A 1 262 ? 14.935 -5.791 -2.291 1.00 93.81 262 PRO A N 1
ATOM 2029 C CA . PRO A 1 262 ? 15.789 -6.862 -2.819 1.00 93.81 262 PRO A CA 1
ATOM 2030 C C . PRO A 1 262 ? 15.278 -8.292 -2.641 1.00 93.81 262 PRO A C 1
ATOM 2032 O O . PRO A 1 262 ? 15.805 -9.203 -3.267 1.00 93.81 262 PRO A O 1
ATOM 2035 N N . SER A 1 263 ? 14.255 -8.535 -1.818 1.00 94.44 263 SER A N 1
ATOM 2036 C CA . SER A 1 263 ? 13.686 -9.881 -1.674 1.00 94.44 263 SER A CA 1
ATOM 2037 C C . SER A 1 263 ? 13.099 -10.436 -2.976 1.00 94.44 263 SER A C 1
ATOM 2039 O O . SER A 1 263 ? 12.922 -11.647 -3.071 1.00 94.44 263 SER A O 1
ATOM 2041 N N . HIS A 1 264 ? 12.823 -9.597 -3.985 1.00 95.62 264 HIS A N 1
ATOM 2042 C CA . HIS A 1 264 ? 12.430 -10.084 -5.311 1.00 95.62 264 HIS A CA 1
ATOM 2043 C C . HIS A 1 264 ? 13.555 -10.868 -6.016 1.00 95.62 264 HIS A C 1
ATOM 2045 O O . HIS A 1 264 ? 13.267 -11.742 -6.830 1.00 95.62 264 HIS A O 1
ATOM 2051 N N . LEU A 1 265 ? 14.826 -10.622 -5.669 1.00 95.56 265 LEU A N 1
ATOM 2052 C CA . LEU A 1 265 ? 15.989 -11.312 -6.247 1.00 95.56 265 LEU A CA 1
ATOM 2053 C C . LEU A 1 265 ? 16.029 -12.808 -5.900 1.00 95.56 265 LEU A C 1
ATOM 2055 O O . LEU A 1 265 ? 16.702 -13.591 -6.566 1.00 95.56 265 LEU A O 1
ATOM 2059 N N . GLU A 1 266 ? 15.280 -13.222 -4.879 1.00 95.56 266 GLU A N 1
ATOM 2060 C CA . GLU A 1 266 ? 15.133 -14.622 -4.478 1.00 95.56 266 GLU A CA 1
ATOM 2061 C C . GLU A 1 266 ? 14.095 -15.383 -5.321 1.00 95.56 266 GLU A C 1
ATOM 2063 O O . GLU A 1 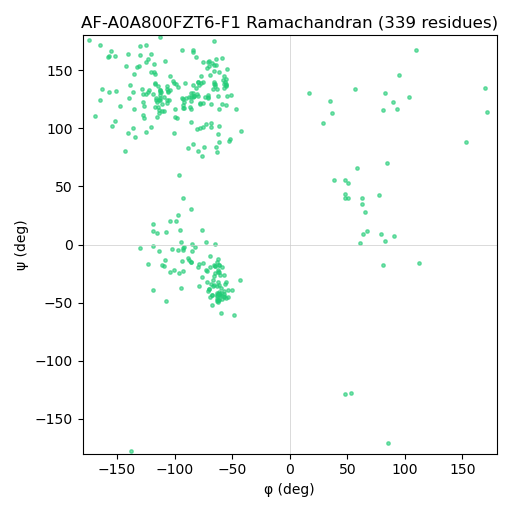266 ? 13.870 -16.579 -5.102 1.00 95.56 266 GLU A O 1
ATOM 2068 N N . ILE A 1 267 ? 13.435 -14.703 -6.264 1.00 95.50 267 ILE A N 1
ATOM 2069 C CA . ILE A 1 267 ? 12.401 -15.267 -7.130 1.00 95.50 267 ILE A CA 1
ATOM 2070 C C . ILE A 1 267 ? 12.965 -15.465 -8.529 1.00 95.50 267 ILE A C 1
ATOM 2072 O O . ILE A 1 267 ? 13.564 -14.577 -9.135 1.00 95.50 267 ILE A O 1
ATOM 2076 N N . GLN A 1 268 ? 12.723 -16.654 -9.076 1.00 95.56 268 GLN A N 1
ATOM 2077 C CA . GLN A 1 268 ? 13.180 -17.010 -10.410 1.00 95.56 268 GLN A CA 1
ATOM 2078 C C . GLN A 1 268 ? 12.608 -16.043 -11.457 1.00 95.56 268 GLN A C 1
ATOM 2080 O O . GLN A 1 268 ? 11.391 -15.926 -11.607 1.00 95.56 268 GLN A O 1
ATOM 2085 N N . ASN A 1 269 ? 13.520 -15.375 -12.171 1.00 96.19 269 ASN A N 1
ATOM 2086 C CA . ASN A 1 269 ? 13.248 -14.472 -13.292 1.00 96.19 269 ASN A CA 1
ATOM 2087 C C . ASN A 1 269 ? 12.133 -13.443 -13.014 1.00 96.19 269 ASN A C 1
ATOM 2089 O O . ASN A 1 269 ? 11.295 -13.192 -13.881 1.00 96.19 269 ASN A O 1
ATOM 2093 N N . TYR A 1 270 ? 12.113 -12.888 -11.796 1.00 97.50 270 TYR A N 1
ATOM 2094 C CA . TYR A 1 270 ? 11.037 -12.035 -11.288 1.00 97.50 270 TYR A CA 1
ATOM 2095 C C . TYR A 1 270 ? 10.623 -10.934 -12.269 1.00 97.50 270 TYR A C 1
ATOM 2097 O O . TYR A 1 270 ? 9.481 -10.913 -12.724 1.00 97.50 270 TYR A O 1
ATOM 2105 N N . THR A 1 271 ? 11.556 -10.048 -12.623 1.00 97.88 271 THR A N 1
ATOM 2106 C CA . THR A 1 271 ? 11.229 -8.820 -13.354 1.00 97.88 271 THR A CA 1
ATOM 2107 C C . THR A 1 271 ? 10.740 -9.104 -14.772 1.00 97.88 271 THR A C 1
ATOM 2109 O O . THR A 1 271 ? 9.727 -8.546 -15.181 1.00 97.88 271 THR A O 1
ATOM 2112 N N . MET A 1 272 ? 11.382 -10.021 -15.505 1.00 98.00 272 MET A N 1
ATOM 2113 C CA . MET A 1 272 ? 10.934 -10.381 -16.857 1.00 98.00 272 MET A CA 1
ATOM 2114 C C . MET A 1 272 ? 9.541 -11.016 -16.840 1.00 98.00 272 MET A C 1
ATOM 2116 O O . MET A 1 272 ? 8.665 -10.566 -17.570 1.00 98.00 272 MET A O 1
ATOM 2120 N N . ARG A 1 273 ? 9.310 -12.002 -15.962 1.00 98.19 273 ARG A N 1
ATOM 2121 C CA . ARG A 1 273 ? 8.010 -12.687 -15.849 1.00 98.19 273 ARG A CA 1
ATOM 2122 C C . ARG A 1 273 ? 6.888 -11.731 -15.460 1.00 98.19 273 ARG A C 1
ATOM 2124 O O . ARG A 1 273 ? 5.792 -11.800 -16.009 1.00 98.19 273 ARG A O 1
ATOM 2131 N N . LEU A 1 274 ? 7.171 -10.808 -14.541 1.00 98.44 274 LEU A N 1
ATOM 2132 C CA . LEU A 1 274 ? 6.222 -9.774 -14.147 1.00 98.44 274 LEU A CA 1
ATOM 2133 C C . LEU A 1 274 ? 5.880 -8.859 -15.332 1.00 98.44 274 LEU A C 1
ATOM 2135 O O . LEU A 1 274 ? 4.703 -8.642 -15.611 1.00 98.44 274 LEU A O 1
ATOM 2139 N N . MET A 1 275 ? 6.886 -8.349 -16.052 1.00 98.44 275 MET A N 1
ATOM 2140 C CA . MET A 1 275 ? 6.657 -7.477 -17.209 1.00 98.44 275 MET A CA 1
ATOM 2141 C C . MET A 1 275 ? 5.899 -8.202 -18.328 1.00 98.44 275 MET A C 1
ATOM 2143 O O . MET A 1 275 ? 4.930 -7.655 -18.847 1.00 98.44 275 MET A O 1
ATOM 2147 N N . GLU A 1 276 ? 6.267 -9.441 -18.661 1.00 98.12 276 GLU A N 1
ATOM 2148 C CA . GLU A 1 276 ? 5.579 -10.255 -19.673 1.00 98.12 276 GLU A CA 1
ATOM 2149 C C . GLU A 1 276 ? 4.119 -10.541 -19.292 1.00 98.12 276 GLU A C 1
ATOM 2151 O O . GLU A 1 276 ? 3.213 -10.325 -20.103 1.00 98.12 276 GLU A O 1
ATOM 2156 N N . GLY A 1 277 ? 3.867 -10.966 -18.048 1.00 98.19 277 GLY A N 1
ATOM 2157 C CA . GLY A 1 277 ? 2.519 -11.258 -17.554 1.00 98.19 277 GLY A CA 1
ATOM 2158 C C . GLY A 1 277 ? 1.603 -10.036 -17.636 1.00 98.19 277 GLY A C 1
ATOM 2159 O O . GLY A 1 277 ? 0.499 -10.099 -18.198 1.00 98.19 277 GLY A O 1
ATOM 2160 N N . LEU A 1 278 ? 2.109 -8.885 -17.183 1.00 98.38 278 LEU A N 1
ATOM 2161 C CA . LEU A 1 278 ? 1.405 -7.605 -17.270 1.00 98.38 278 LEU A CA 1
ATOM 2162 C C . LEU A 1 278 ? 1.284 -7.086 -18.701 1.00 98.38 278 LEU A C 1
ATOM 2164 O O . LEU A 1 278 ? 0.361 -6.330 -18.989 1.00 98.38 278 LEU A O 1
ATOM 2168 N N . GLY A 1 279 ? 2.111 -7.572 -19.625 1.00 98.00 279 GLY A N 1
ATOM 2169 C CA . GLY A 1 279 ? 2.131 -7.151 -21.021 1.00 98.00 279 GLY A CA 1
ATOM 2170 C C . GLY A 1 279 ? 2.823 -5.818 -21.217 1.00 98.00 279 GLY A C 1
ATOM 2171 O O . GLY A 1 279 ? 2.321 -5.001 -21.979 1.00 98.00 279 GLY A O 1
ATOM 2172 N N . PHE A 1 280 ? 3.951 -5.635 -20.531 1.00 97.88 280 PHE A N 1
ATOM 2173 C CA . PHE A 1 280 ? 4.852 -4.497 -20.681 1.00 97.88 280 PHE A CA 1
ATOM 2174 C C . PHE A 1 280 ? 4.134 -3.166 -20.411 1.00 97.88 280 PHE A C 1
ATOM 2176 O O . PHE A 1 280 ? 3.941 -2.374 -21.333 1.00 97.88 280 PHE A O 1
ATOM 2183 N N . PRO A 1 281 ? 3.683 -2.924 -19.162 1.00 97.62 281 PRO A N 1
ATOM 2184 C CA . PRO A 1 281 ? 2.910 -1.729 -18.836 1.00 97.62 281 PRO A CA 1
ATOM 2185 C C . PRO A 1 281 ? 3.703 -0.464 -19.192 1.00 97.62 281 PRO A C 1
ATOM 2187 O O . PRO A 1 281 ? 4.919 -0.433 -18.975 1.00 97.62 281 PRO A O 1
ATOM 2190 N N . PRO A 1 282 ? 3.055 0.594 -19.708 1.00 97.69 282 PRO A N 1
ATOM 2191 C CA . PRO A 1 282 ? 3.771 1.777 -20.177 1.00 97.69 282 PRO A CA 1
ATOM 2192 C C . PRO A 1 282 ? 4.462 2.520 -19.029 1.00 97.69 282 PRO A C 1
ATOM 2194 O O . PRO A 1 282 ? 5.496 3.148 -19.248 1.00 97.69 282 PRO A O 1
ATOM 2197 N N . ILE A 1 283 ? 3.939 2.415 -17.802 1.00 98.31 283 ILE A N 1
ATOM 2198 C CA . ILE A 1 283 ? 4.514 3.041 -16.611 1.00 98.31 283 ILE A CA 1
ATOM 2199 C C . ILE A 1 283 ? 4.705 1.996 -15.508 1.00 98.31 283 ILE A C 1
ATOM 2201 O O . ILE A 1 283 ? 3.772 1.285 -15.126 1.00 98.31 283 ILE A O 1
ATOM 2205 N N . VAL A 1 284 ? 5.908 1.962 -14.938 1.00 98.56 284 VAL A N 1
ATOM 2206 C CA . VAL A 1 284 ? 6.215 1.261 -13.687 1.00 98.56 284 VAL A CA 1
ATOM 2207 C C . VAL A 1 284 ? 6.697 2.277 -12.664 1.00 98.56 284 VAL A C 1
ATOM 2209 O O . VAL A 1 284 ? 7.601 3.064 -12.935 1.00 98.56 284 VAL A O 1
ATOM 2212 N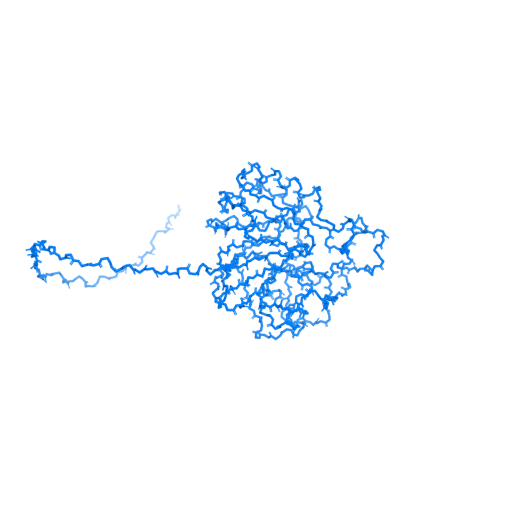 N . ILE A 1 285 ? 6.123 2.253 -11.467 1.00 98.19 285 ILE A N 1
ATOM 2213 C CA . ILE A 1 285 ? 6.572 3.089 -10.353 1.00 98.19 285 ILE A CA 1
ATOM 2214 C C . ILE A 1 285 ? 7.076 2.173 -9.244 1.00 98.19 285 ILE A C 1
ATOM 2216 O O . ILE A 1 285 ? 6.371 1.261 -8.812 1.00 98.19 285 ILE A O 1
ATOM 2220 N N . ALA A 1 286 ? 8.308 2.397 -8.793 1.00 97.25 286 ALA A N 1
ATOM 2221 C CA . ALA A 1 286 ? 8.881 1.617 -7.704 1.00 97.25 286 ALA A CA 1
ATOM 2222 C C . ALA A 1 286 ? 8.128 1.893 -6.392 1.00 97.25 286 ALA A C 1
ATOM 2224 O O . ALA A 1 286 ? 7.898 3.044 -6.026 1.00 97.25 286 ALA A O 1
ATOM 2225 N N . THR A 1 287 ? 7.785 0.840 -5.658 1.00 95.94 287 THR A N 1
ATOM 2226 C CA . THR A 1 287 ? 7.235 0.908 -4.298 1.00 95.94 287 THR A CA 1
ATOM 2227 C C . THR A 1 287 ? 8.001 -0.040 -3.373 1.00 95.94 287 THR A C 1
ATOM 2229 O O . THR A 1 287 ? 8.856 -0.798 -3.833 1.00 95.94 287 THR A O 1
ATOM 2232 N N . HIS A 1 288 ? 7.759 0.026 -2.064 1.00 95.00 288 HIS A N 1
ATOM 2233 C CA . HIS A 1 288 ? 8.457 -0.753 -1.031 1.00 95.00 288 HIS A CA 1
ATOM 2234 C C . HIS A 1 288 ? 9.984 -0.660 -1.156 1.00 95.00 288 HIS A C 1
ATOM 2236 O O . HIS A 1 288 ? 10.713 -1.640 -1.054 1.00 95.00 288 HIS A O 1
ATOM 2242 N N . ALA A 1 289 ? 10.469 0.541 -1.468 1.00 93.25 289 ALA A N 1
ATOM 2243 C CA . ALA A 1 289 ? 11.859 0.780 -1.840 1.00 93.25 289 ALA A CA 1
ATOM 2244 C C . ALA A 1 289 ? 12.601 1.660 -0.826 1.00 93.25 289 ALA A C 1
ATOM 2246 O O . ALA A 1 289 ? 13.693 2.127 -1.116 1.00 93.25 289 ALA A O 1
ATOM 2247 N N . ASP A 1 290 ? 12.025 1.940 0.341 1.00 92.44 290 ASP A N 1
ATOM 2248 C CA . ASP A 1 290 ? 12.559 2.867 1.340 1.00 92.44 290 ASP A CA 1
ATOM 2249 C C . ASP A 1 290 ? 12.719 2.222 2.725 1.00 92.44 290 ASP A C 1
ATOM 2251 O O . ASP A 1 290 ? 12.266 1.108 2.992 1.00 92.44 290 ASP A O 1
ATOM 2255 N N . ASN A 1 291 ? 13.363 2.947 3.645 1.00 89.25 291 ASN A N 1
ATOM 2256 C CA . ASN A 1 291 ? 13.368 2.582 5.059 1.00 89.25 291 ASN A CA 1
ATOM 2257 C C . ASN A 1 291 ? 12.156 3.199 5.768 1.00 89.25 291 ASN A C 1
ATOM 2259 O O . ASN A 1 291 ? 12.243 4.249 6.413 1.00 89.25 291 ASN A O 1
ATOM 2263 N N . TYR A 1 292 ? 11.016 2.523 5.663 1.00 89.88 292 TYR A N 1
ATOM 2264 C CA . TYR A 1 292 ? 9.727 2.966 6.203 1.00 89.88 292 TYR A CA 1
ATOM 2265 C C . TYR A 1 292 ? 9.651 3.063 7.737 1.00 89.88 292 TYR A C 1
ATOM 2267 O O . TYR A 1 292 ? 8.615 3.436 8.270 1.00 89.88 292 TYR A O 1
ATOM 2275 N N . ARG A 1 293 ? 10.725 2.753 8.472 1.00 89.50 293 ARG A N 1
ATOM 2276 C CA . ARG A 1 293 ? 10.817 2.907 9.941 1.00 89.50 293 ARG A CA 1
ATOM 2277 C C . ARG A 1 293 ? 11.497 4.205 10.374 1.00 89.50 293 ARG A C 1
ATOM 2279 O O . ARG A 1 293 ? 11.593 4.490 11.565 1.00 89.50 293 ARG A O 1
ATOM 2286 N N . THR A 1 294 ? 12.007 4.973 9.421 1.00 88.75 294 THR A N 1
ATOM 2287 C CA . THR A 1 294 ? 12.714 6.239 9.644 1.00 88.75 294 THR A CA 1
ATOM 2288 C C . THR A 1 294 ? 11.770 7.408 9.354 1.00 88.75 294 THR A C 1
ATOM 2290 O O . THR A 1 294 ? 11.005 7.312 8.392 1.00 88.75 294 THR A O 1
ATOM 2293 N N . PRO A 1 295 ? 11.787 8.513 10.128 1.00 89.06 295 PRO A N 1
ATOM 2294 C CA . PRO A 1 295 ? 10.855 9.616 9.904 1.00 89.06 295 PRO A CA 1
ATOM 2295 C C . PRO A 1 295 ? 11.115 10.305 8.560 1.00 89.06 295 PRO A C 1
ATOM 2297 O O . PRO A 1 295 ? 12.243 10.313 8.057 1.00 89.06 295 PRO A O 1
ATOM 2300 N N . TYR A 1 296 ? 10.085 10.935 7.993 1.00 89.62 296 TYR A N 1
ATOM 2301 C CA . TYR A 1 296 ? 10.250 11.772 6.804 1.00 89.62 296 TYR A CA 1
ATOM 2302 C C . TYR A 1 296 ? 11.321 12.852 7.010 1.00 89.62 296 TYR A C 1
ATOM 2304 O O . TYR A 1 296 ? 11.564 13.320 8.121 1.00 89.62 296 TYR A O 1
ATOM 2312 N N . GLY A 1 297 ? 11.978 13.252 5.921 1.00 85.44 297 GLY A N 1
ATOM 2313 C CA . GLY A 1 297 ? 13.045 14.257 5.945 1.00 85.44 297 GLY A CA 1
ATOM 2314 C C . GLY A 1 297 ? 14.417 13.724 6.373 1.00 85.44 297 GLY A C 1
ATOM 2315 O O . GLY A 1 297 ? 15.423 14.351 6.044 1.00 85.44 297 GLY A O 1
ATOM 2316 N N . SER A 1 298 ? 14.496 12.550 7.011 1.00 86.38 298 SER A N 1
ATOM 2317 C CA . SER A 1 298 ? 15.780 11.877 7.226 1.00 86.38 298 SER A CA 1
ATOM 2318 C C . SER A 1 298 ? 16.403 11.449 5.888 1.00 86.38 298 SER A C 1
ATOM 2320 O O . SER A 1 298 ? 15.701 10.891 5.036 1.00 86.38 298 SER A O 1
ATOM 2322 N N . PRO A 1 299 ? 17.726 11.613 5.694 1.00 82.62 299 PRO A N 1
ATOM 2323 C CA . PRO A 1 299 ? 18.427 11.044 4.545 1.00 82.62 299 PRO A CA 1
ATOM 2324 C C . PRO A 1 299 ? 18.242 9.526 4.419 1.00 82.62 299 PRO A C 1
ATOM 2326 O O . PRO A 1 299 ? 18.179 9.018 3.304 1.00 82.62 299 PRO A O 1
ATOM 2329 N N . MET A 1 300 ? 18.105 8.817 5.547 1.00 81.06 300 MET A N 1
ATOM 2330 C CA . MET A 1 300 ? 17.911 7.364 5.581 1.00 81.06 300 MET A CA 1
ATOM 2331 C C . MET A 1 300 ? 16.476 6.942 5.261 1.00 81.06 300 MET A C 1
ATOM 2333 O O . MET A 1 300 ? 16.256 5.777 4.946 1.00 81.06 300 MET A O 1
ATOM 2337 N N . ALA A 1 301 ? 15.511 7.863 5.330 1.00 78.50 301 ALA A N 1
ATOM 2338 C CA . ALA A 1 301 ? 14.126 7.575 4.989 1.00 78.50 301 ALA A CA 1
ATOM 2339 C C . ALA A 1 301 ? 13.877 7.579 3.485 1.00 78.50 301 ALA A C 1
ATOM 2341 O O . ALA A 1 301 ? 12.868 7.037 3.073 1.00 78.50 301 ALA A O 1
ATOM 2342 N N . LYS A 1 302 ? 14.735 8.189 2.661 1.00 81.44 302 LYS A N 1
ATOM 2343 C CA . LYS A 1 302 ? 14.513 8.254 1.210 1.00 81.44 302 LYS A CA 1
ATOM 2344 C C . LYS A 1 302 ? 14.417 6.858 0.591 1.00 81.44 302 LYS A C 1
ATOM 2346 O O . LYS A 1 302 ? 14.902 5.875 1.157 1.00 81.44 302 LYS A O 1
ATOM 2351 N N . VAL A 1 303 ? 13.834 6.798 -0.608 1.00 83.25 303 VAL A N 1
ATOM 2352 C CA . VAL A 1 303 ? 13.961 5.612 -1.454 1.00 83.25 303 VAL A CA 1
ATOM 2353 C C . VAL A 1 303 ? 15.441 5.240 -1.566 1.00 83.25 303 VAL A C 1
ATOM 2355 O O . VAL A 1 303 ? 16.301 6.082 -1.829 1.00 83.25 303 VAL A O 1
ATOM 2358 N N . ARG A 1 304 ? 15.724 3.971 -1.294 1.00 86.75 304 ARG A N 1
ATOM 2359 C CA . ARG A 1 304 ? 17.042 3.359 -1.299 1.00 86.75 304 ARG A CA 1
ATOM 2360 C C . ARG A 1 304 ? 17.499 3.220 -2.737 1.00 86.75 304 ARG A C 1
ATOM 2362 O O . ARG A 1 304 ? 17.043 2.335 -3.456 1.00 86.75 304 ARG A O 1
ATOM 2369 N N . GLU A 1 305 ? 18.398 4.100 -3.159 1.00 87.44 305 GLU A N 1
ATOM 2370 C CA . GLU A 1 305 ? 18.977 4.060 -4.506 1.00 87.44 305 GLU A CA 1
ATOM 2371 C C . GLU A 1 305 ? 19.641 2.707 -4.799 1.00 87.44 305 GLU A C 1
ATOM 2373 O O . GLU A 1 305 ? 19.533 2.199 -5.911 1.00 87.44 305 GLU A O 1
ATOM 2378 N N . ASP A 1 306 ? 20.234 2.067 -3.788 1.00 88.94 306 ASP A N 1
ATOM 2379 C CA . ASP A 1 306 ? 20.830 0.734 -3.897 1.00 88.94 306 ASP A CA 1
ATOM 2380 C C . ASP A 1 306 ? 19.809 -0.400 -4.096 1.00 88.94 306 ASP A C 1
ATOM 2382 O O . ASP A 1 306 ? 20.204 -1.522 -4.403 1.00 88.94 306 ASP A O 1
ATOM 2386 N N . TRP A 1 307 ? 18.509 -0.130 -3.950 1.00 92.81 307 TRP A N 1
ATOM 2387 C CA . TRP A 1 307 ? 17.421 -1.065 -4.270 1.00 92.81 307 TRP A CA 1
ATOM 2388 C C . TRP A 1 307 ? 16.687 -0.638 -5.542 1.00 92.81 307 TRP A C 1
ATOM 2390 O O . TRP A 1 307 ? 16.495 -1.433 -6.460 1.00 92.81 307 TRP A O 1
ATOM 2400 N N . ALA A 1 308 ? 16.317 0.641 -5.621 1.00 93.12 308 ALA A N 1
ATOM 2401 C CA . ALA A 1 308 ? 15.507 1.175 -6.704 1.00 93.12 308 ALA A CA 1
ATOM 2402 C C . ALA A 1 308 ? 16.264 1.265 -8.036 1.00 93.12 308 ALA A C 1
ATOM 2404 O O . ALA A 1 308 ? 15.678 0.955 -9.067 1.00 93.12 308 ALA A O 1
ATOM 2405 N N . LEU A 1 309 ? 17.546 1.659 -8.051 1.00 94.62 309 LEU A N 1
ATOM 2406 C CA . LEU A 1 309 ? 18.292 1.798 -9.310 1.00 94.62 309 LEU A CA 1
ATOM 2407 C C . LEU A 1 309 ? 18.567 0.442 -9.985 1.00 94.62 309 LEU A C 1
ATOM 2409 O O . LEU A 1 309 ? 18.291 0.334 -11.181 1.00 94.62 309 LEU A O 1
ATOM 2413 N N . PRO A 1 310 ? 19.004 -0.618 -9.268 1.00 96.56 310 PRO A N 1
ATOM 2414 C CA . PRO A 1 310 ? 19.082 -1.953 -9.860 1.00 96.56 310 PRO A CA 1
ATOM 2415 C C . PRO A 1 310 ? 17.738 -2.442 -10.411 1.00 96.56 310 PRO A C 1
ATOM 2417 O O . PRO A 1 310 ? 17.691 -2.951 -11.529 1.00 96.56 310 PRO A O 1
ATOM 2420 N N . PHE A 1 311 ? 16.641 -2.218 -9.678 1.00 97.25 311 PHE A N 1
ATOM 2421 C CA . PHE A 1 311 ? 15.297 -2.563 -10.142 1.00 97.25 311 PHE A CA 1
ATOM 2422 C C . PHE A 1 311 ? 14.907 -1.799 -11.421 1.00 97.25 311 PHE A C 1
ATOM 2424 O O . PHE A 1 311 ? 14.391 -2.393 -12.367 1.00 97.25 311 PHE A O 1
ATOM 2431 N N . VAL A 1 312 ? 15.206 -0.497 -11.503 1.00 97.81 312 VAL A N 1
ATOM 2432 C CA . VAL A 1 312 ? 15.001 0.307 -12.722 1.00 97.81 312 VAL A CA 1
ATOM 2433 C C . VAL A 1 312 ? 15.755 -0.298 -13.908 1.00 97.81 312 VAL A C 1
ATOM 2435 O O . VAL A 1 312 ? 15.190 -0.418 -14.997 1.00 97.81 312 VAL A O 1
ATOM 2438 N N . ASP A 1 313 ? 17.008 -0.707 -13.713 1.00 98.06 313 ASP A N 1
ATOM 2439 C CA . ASP A 1 313 ? 17.807 -1.331 -14.768 1.00 98.06 313 ASP A CA 1
ATOM 2440 C C . ASP A 1 313 ? 17.252 -2.698 -15.189 1.00 98.06 313 ASP A C 1
ATOM 2442 O O . ASP A 1 313 ? 17.285 -3.045 -16.372 1.00 98.06 313 ASP A O 1
ATOM 2446 N N . GLU A 1 314 ? 16.710 -3.481 -14.255 1.00 98.25 314 GLU A N 1
ATOM 2447 C CA . GLU A 1 314 ? 16.014 -4.729 -14.570 1.00 98.25 314 GLU A CA 1
ATOM 2448 C C . GLU A 1 314 ? 14.763 -4.497 -15.417 1.00 98.25 314 GLU A C 1
ATOM 2450 O O . GLU A 1 314 ? 14.597 -5.168 -16.439 1.00 98.25 314 GLU A O 1
ATOM 2455 N N . VAL A 1 315 ? 13.920 -3.527 -15.044 1.00 98.31 315 VAL A N 1
ATOM 2456 C CA . VAL A 1 315 ? 12.709 -3.191 -15.804 1.00 98.31 315 VAL A CA 1
ATOM 2457 C C . VAL A 1 315 ? 13.077 -2.686 -17.193 1.00 98.31 315 VAL A C 1
ATOM 2459 O O . VAL A 1 315 ? 12.503 -3.154 -18.167 1.00 98.31 315 VAL A O 1
ATOM 2462 N N . ARG A 1 316 ? 14.087 -1.818 -17.327 1.00 97.75 316 ARG A N 1
ATOM 2463 C CA . ARG A 1 316 ? 14.558 -1.334 -18.638 1.00 97.75 316 ARG A CA 1
ATOM 2464 C C . ARG A 1 316 ? 15.084 -2.449 -19.535 1.00 97.75 316 ARG A C 1
ATOM 2466 O O . ARG A 1 316 ? 14.910 -2.383 -20.748 1.00 97.75 316 ARG A O 1
ATOM 2473 N N . ARG A 1 317 ? 15.728 -3.473 -18.964 1.00 98.12 317 ARG A N 1
ATOM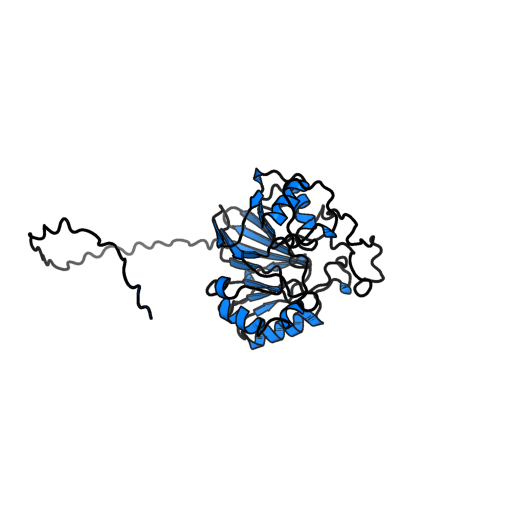 2474 C CA . ARG A 1 317 ? 16.157 -4.654 -19.729 1.00 98.12 317 ARG A CA 1
ATOM 2475 C C . ARG A 1 317 ? 14.976 -5.515 -20.172 1.00 98.12 317 ARG A C 1
ATOM 2477 O O . ARG A 1 317 ? 15.024 -6.058 -21.271 1.00 98.12 317 ARG A O 1
ATOM 2484 N N . ALA A 1 318 ? 13.955 -5.662 -19.329 1.00 97.94 318 ALA A N 1
ATOM 2485 C CA . ALA A 1 318 ? 12.778 -6.476 -19.624 1.00 97.94 318 ALA A CA 1
ATOM 2486 C C . ALA A 1 318 ? 11.768 -5.777 -20.550 1.00 97.94 318 ALA A C 1
ATOM 2488 O O . ALA A 1 318 ? 11.154 -6.421 -21.392 1.00 97.94 318 ALA A O 1
ATOM 2489 N N . SER A 1 319 ? 11.612 -4.463 -20.401 1.00 97.62 319 SER A N 1
ATOM 2490 C CA . SER A 1 319 ? 10.615 -3.638 -21.079 1.00 97.62 319 SER A CA 1
ATOM 2491 C C . SER A 1 319 ? 11.197 -2.259 -21.432 1.00 97.62 319 SER A C 1
ATOM 2493 O O . SER A 1 319 ? 10.974 -1.282 -20.715 1.00 97.62 319 SER A O 1
ATOM 2495 N N . PRO A 1 320 ? 11.968 -2.139 -22.531 1.00 96.50 320 PRO A N 1
ATOM 2496 C CA . PRO A 1 320 ? 12.690 -0.905 -22.862 1.00 96.50 320 PRO A CA 1
ATOM 2497 C C . PRO A 1 320 ? 11.810 0.327 -23.122 1.00 96.50 320 PRO A C 1
ATOM 2499 O O . PRO A 1 320 ? 12.303 1.447 -23.019 1.00 96.50 320 PRO A O 1
ATOM 2502 N N . ALA A 1 321 ? 10.537 0.128 -23.479 1.00 96.19 321 ALA A N 1
ATOM 2503 C CA . ALA A 1 321 ? 9.574 1.207 -23.716 1.00 96.19 321 ALA A CA 1
ATOM 2504 C C . ALA A 1 321 ? 8.867 1.682 -22.433 1.00 96.19 321 ALA A C 1
ATOM 2506 O O . ALA A 1 321 ? 8.258 2.748 -22.430 1.00 96.19 321 ALA A O 1
ATOM 2507 N N . THR A 1 322 ? 8.949 0.913 -21.343 1.00 97.62 322 THR A N 1
ATOM 2508 C CA . THR A 1 322 ? 8.328 1.277 -20.069 1.00 97.62 322 THR A CA 1
ATOM 2509 C C . THR A 1 322 ? 9.065 2.448 -19.431 1.00 97.62 322 THR A C 1
ATOM 2511 O O . THR A 1 322 ? 10.272 2.394 -19.177 1.00 97.62 322 THR A O 1
ATOM 2514 N N . VAL A 1 323 ? 8.315 3.489 -19.082 1.00 97.69 323 VAL A N 1
ATOM 2515 C CA . VAL A 1 323 ? 8.799 4.579 -18.238 1.00 97.69 323 VAL A CA 1
ATOM 2516 C C . VAL A 1 323 ? 8.850 4.088 -16.795 1.00 97.69 323 VAL A C 1
ATOM 2518 O O . VAL A 1 323 ? 7.837 3.672 -16.234 1.00 97.69 323 VAL A O 1
ATOM 2521 N N . VAL A 1 324 ? 10.033 4.146 -16.178 1.00 97.25 324 VAL A N 1
ATOM 2522 C CA . VAL A 1 324 ? 10.223 3.750 -14.776 1.00 97.25 324 VAL A CA 1
ATOM 2523 C C . VAL A 1 324 ? 10.417 4.982 -13.903 1.00 97.25 324 VAL A C 1
ATOM 2525 O O . VAL A 1 324 ? 11.325 5.777 -14.148 1.00 97.25 324 VAL A O 1
ATOM 2528 N N . ILE A 1 325 ? 9.587 5.124 -12.872 1.00 97.06 325 ILE A N 1
ATOM 2529 C CA . ILE A 1 325 ? 9.610 6.249 -11.934 1.00 97.06 325 ILE A CA 1
ATOM 2530 C C . ILE A 1 325 ? 10.058 5.758 -10.557 1.00 97.06 325 ILE A C 1
ATOM 2532 O O . ILE A 1 325 ? 9.520 4.794 -10.013 1.00 97.06 325 ILE A O 1
ATOM 2536 N N . VAL A 1 326 ? 11.022 6.466 -9.970 1.00 96.81 326 VAL A N 1
ATOM 2537 C CA . VAL A 1 326 ? 11.394 6.324 -8.558 1.00 96.81 326 VAL A CA 1
ATOM 2538 C C . VAL A 1 326 ? 10.728 7.474 -7.797 1.00 96.81 326 VAL A C 1
ATOM 2540 O O . VAL A 1 326 ? 11.100 8.626 -8.025 1.00 96.81 326 VAL A O 1
ATOM 2543 N N . PRO A 1 327 ? 9.712 7.212 -6.957 1.00 95.44 327 PRO A N 1
ATOM 2544 C CA . PRO A 1 327 ? 8.941 8.274 -6.324 1.00 95.44 327 PRO A CA 1
ATOM 2545 C C . PRO A 1 327 ? 9.709 8.935 -5.177 1.00 95.44 327 PRO A C 1
ATOM 2547 O O . PRO A 1 327 ? 10.567 8.336 -4.530 1.00 95.44 327 PRO A O 1
ATOM 2550 N N . GLU A 1 328 ? 9.328 10.168 -4.865 1.00 92.94 328 GLU A N 1
ATOM 2551 C CA . GLU A 1 328 ? 9.732 10.841 -3.635 1.00 92.94 328 GLU A CA 1
ATOM 2552 C C . GLU A 1 328 ? 8.565 10.854 -2.647 1.00 92.94 328 GLU A C 1
ATOM 2554 O O . GLU A 1 328 ? 7.405 10.999 -3.036 1.00 92.94 328 GLU A O 1
ATOM 2559 N N . HIS A 1 329 ? 8.871 10.739 -1.357 1.00 93.12 329 HIS A N 1
ATOM 2560 C CA . HIS A 1 329 ? 7.855 10.778 -0.311 1.00 93.12 329 HIS A CA 1
ATOM 2561 C C . HIS A 1 329 ? 7.038 12.065 -0.350 1.00 93.12 329 HIS A C 1
ATOM 2563 O O . HIS A 1 329 ? 7.586 13.164 -0.443 1.00 93.12 329 HIS A O 1
ATOM 2569 N N . LEU A 1 330 ? 5.723 11.899 -0.233 1.00 92.38 330 LEU A N 1
ATOM 2570 C CA . LEU A 1 330 ? 4.701 12.938 -0.168 1.00 92.38 330 LEU A CA 1
ATOM 2571 C C . LEU A 1 330 ? 4.631 13.846 -1.405 1.00 92.38 330 LEU A C 1
ATOM 2573 O O . LEU A 1 330 ? 3.790 14.745 -1.449 1.00 92.38 330 LEU A O 1
ATOM 2577 N N . LYS A 1 331 ? 5.459 13.607 -2.430 1.00 93.25 331 LYS A N 1
ATOM 2578 C CA . LYS A 1 331 ? 5.362 14.320 -3.699 1.00 93.25 331 LYS A CA 1
ATOM 2579 C C . LYS A 1 331 ? 4.237 13.739 -4.540 1.00 93.25 331 LYS A C 1
ATOM 2581 O O . LYS A 1 331 ? 4.075 12.525 -4.651 1.00 93.25 331 LYS A O 1
ATOM 2586 N N . VAL A 1 332 ? 3.480 14.648 -5.141 1.00 95.56 332 VAL A N 1
ATOM 2587 C CA . VAL A 1 332 ? 2.396 14.323 -6.060 1.00 95.56 332 VAL A CA 1
ATOM 2588 C C . VAL A 1 332 ? 2.977 14.090 -7.451 1.00 95.56 332 VAL A C 1
ATOM 2590 O O . VAL A 1 332 ? 3.697 14.932 -7.985 1.00 95.56 332 VAL A O 1
ATOM 2593 N N . ILE A 1 333 ? 2.627 12.956 -8.039 1.00 96.44 333 ILE A N 1
ATOM 2594 C CA . ILE A 1 333 ? 2.876 12.604 -9.429 1.00 96.44 333 ILE A CA 1
ATOM 2595 C C . ILE A 1 333 ? 1.578 12.874 -10.185 1.00 96.44 333 ILE A C 1
ATOM 2597 O O . ILE A 1 333 ? 0.553 12.253 -9.901 1.00 96.44 333 ILE A O 1
ATOM 2601 N N . ASN A 1 334 ? 1.610 13.811 -11.131 1.00 94.38 334 ASN A N 1
ATOM 2602 C CA . ASN A 1 334 ? 0.472 14.067 -12.008 1.00 94.38 334 ASN A CA 1
ATOM 2603 C C . ASN A 1 334 ? 0.524 13.114 -13.208 1.00 94.38 334 ASN A C 1
ATOM 2605 O O . ASN A 1 334 ? 1.473 13.169 -13.992 1.00 94.38 334 ASN A O 1
ATOM 2609 N N . LEU A 1 335 ? -0.481 12.247 -13.339 1.00 92.25 335 LEU A N 1
ATOM 2610 C CA . LEU A 1 335 ? -0.479 11.166 -14.325 1.00 92.25 335 LEU A CA 1
ATOM 2611 C C . LEU A 1 335 ? -0.693 11.650 -15.762 1.00 92.25 335 LEU A C 1
ATOM 2613 O O . LEU A 1 335 ? -0.262 10.965 -16.692 1.00 92.25 335 LEU A O 1
ATOM 2617 N N . SER A 1 336 ? -1.285 12.834 -15.948 1.00 87.00 336 SER A N 1
ATOM 2618 C CA . SER A 1 336 ? -1.442 13.452 -17.270 1.00 87.00 336 SER A CA 1
ATOM 2619 C C . SER A 1 336 ? -0.140 14.043 -17.819 1.00 87.00 336 SER A C 1
ATOM 2621 O O . SER A 1 336 ? -0.036 14.294 -19.015 1.00 87.00 336 SER A O 1
ATOM 2623 N N . ASN A 1 337 ? 0.871 14.239 -16.966 1.00 88.06 337 ASN A N 1
ATOM 2624 C CA . ASN A 1 337 ? 2.167 14.797 -17.358 1.00 88.06 337 ASN A CA 1
ATOM 2625 C C . ASN A 1 337 ? 3.195 13.722 -17.747 1.00 88.06 337 ASN A C 1
ATOM 2627 O O . ASN A 1 337 ? 4.333 14.062 -18.068 1.00 88.06 337 ASN A O 1
ATOM 2631 N N . ILE A 1 338 ? 2.842 12.437 -17.658 1.00 87.94 338 ILE A N 1
ATOM 2632 C CA . ILE A 1 338 ? 3.752 11.337 -17.985 1.00 87.94 338 ILE A CA 1
ATOM 2633 C C . ILE A 1 338 ? 3.555 10.973 -19.455 1.00 87.94 338 ILE A C 1
ATOM 2635 O O . ILE A 1 338 ? 2.474 10.531 -19.842 1.00 87.94 338 ILE A O 1
ATOM 2639 N N . GLU A 1 339 ? 4.602 11.132 -20.263 1.00 84.00 339 GLU A N 1
ATOM 2640 C CA . GLU A 1 339 ? 4.603 10.656 -21.648 1.00 84.00 339 GLU A CA 1
ATOM 2641 C C . GLU A 1 339 ? 4.459 9.125 -21.680 1.00 84.00 339 GLU A C 1
ATOM 2643 O O . GLU A 1 339 ? 5.195 8.405 -21.002 1.00 84.00 339 GLU A O 1
ATOM 2648 N N . ARG A 1 340 ? 3.490 8.634 -22.459 1.00 81.69 340 ARG A N 1
ATOM 2649 C CA . ARG A 1 340 ? 3.218 7.205 -22.676 1.00 81.69 340 ARG A CA 1
ATOM 2650 C C . ARG A 1 340 ? 3.547 6.881 -24.133 1.00 81.69 340 ARG A C 1
ATOM 2652 O O . ARG A 1 340 ? 3.152 7.648 -25.011 1.00 81.69 340 ARG A O 1
ATOM 2659 N N . PHE A 1 341 ? 4.275 5.791 -24.373 1.00 63.56 341 PHE A N 1
ATOM 2660 C CA . PHE A 1 341 ? 4.713 5.357 -25.707 1.00 63.56 341 PHE A CA 1
ATOM 2661 C C . PHE A 1 341 ? 3.945 4.137 -26.203 1.00 63.56 341 PHE A C 1
ATOM 2663 O O . PHE A 1 341 ? 3.589 3.284 -25.356 1.00 63.56 341 PHE A O 1
#

Foldseek 3Di:
DDDDDDDDDDDDDDDDDDDDDDDDDDDDDDDDDDDDDDPPPPPPPPPPQDKWWKWADQAQLWIWIWIATPVPRDIAIEIFLHANQLAAEDDPPLDDPPPPHDYDYLQDFDADPPVPQDQEHQAYEFFFQACSRQRCVLVNCVNHVHQYEEAPQSVLQNVLSPRDPVSYDHDDAQDWDDDDFKIKHKHFFDAQCPPVNPDDLCDGHDHPDHDDDGSSSRGGVGGIWMQMGGDPFGEIGHNHLTGDLVRQAPSQGLEYAHEQACSVVSDPLRQLSNCVRNVNHQEYEYHSQASSNYHPPDPRGWRDCVRQVVSVVSSCVNRVNHDYHYDGHRDMDTPVPDDGD

Radius of gyration: 26.6 Å; Cα contacts (8 Å, |Δi|>4): 706; chains: 1; bounding box: 63×88×77 Å

Nearest PDB structures (foldseek):
  2wyl-assembly1_A  TM=6.940E-01  e=2.555E-11  Escherichia coli
  3bv6-assembly1_C  TM=5.923E-01  e=5.204E-12  Vibrio cholerae O1 biovar El Tor str. N16961
  2wym-assembly1_F  TM=7.094E-01  e=3.338E-10  Escherichia coli
  2wyl-assembly1_C  TM=6.833E-01  e=3.140E-10  Escherichia coli
  5hab-assembly1_A-2  TM=4.403E-01  e=2.797E-07  Methanolobus psychrophilus R15

Secondary structure (DSSP, 8-state):
---------PPPPP------------------------------------EEEEEEEEETTEEEEEEEETTT--EEEEEES---S---BS-GGG--TT--SPPBPTTSB-----TTT-S--SEEEES--SHHHHTTHHHHHHHH-PEEEEEHHHHHHHHHTT--GGGEEEE-S--EEE-SS-EEEEEEE----TTTT-------PPTTPPSSPBGGG----SEEEEEEEETTEEEEEESSS---HHHHTT---SEEEEE-SGGGGGSTTHHHHHHHHHT--SEEEEES-B-TTSPTT-GGGSB-HHHHHHHHHHHHHH-TT-EEE---BTPEEEGGGS---

Sequence (341 aa):
MCKTYMKQMHPINSRQKDKIVSIVFLLGMALALGCSGSMGDRTESDTDISQMSTLRYFGAAGWEILSTSSSDGDSIVVLIDPYLTRAKYANPETWDPNDSRPNYSRDDTIFSDVDREIEKADYILIHHAHPDHIMDAPYIAKKTGAVVIGHETAINVMRAYDVPDSQLITVRGGEDYQFNKMSVRVIPSLHSPLGDKRYYQSGAVDKGVSRPLKISQLVEGGSLMFLVRIGEEVILTMGSMNFIEREIEGLRPTIALVGAAPSHLEIQNYTMRLMEGLGFPPIVIATHADNYRTPYGSPMAKVREDWALPFVDEVRRASPATVVIVPEHLKVINLSNIERF

pLDDT: mean 84.7, std 21.71, range [26.91, 98.88]